Protein AF-B7ST53-F1 (afdb_monomer_lite)

pLDDT: mean 79.36, std 12.0, range [44.94, 97.0]

Structure (mmCIF, N/CA/C/O backbone):
data_AF-B7ST53-F1
#
_entry.id   AF-B7ST53-F1
#
loop_
_atom_site.group_PDB
_atom_site.id
_atom_site.type_symbol
_atom_site.label_atom_id
_atom_site.label_alt_id
_atom_site.label_comp_id
_atom_site.label_asym_id
_atom_site.label_entity_id
_atom_site.label_seq_id
_atom_site.pdbx_PDB_ins_code
_atom_site.Cartn_x
_atom_site.Cartn_y
_atom_site.Cartn_z
_atom_site.occupancy
_atom_site.B_iso_or_equiv
_atom_site.auth_seq_id
_atom_site.auth_comp_id
_atom_site.auth_asym_id
_atom_site.auth_atom_id
_atom_site.pdbx_PDB_model_num
ATOM 1 N N . SER A 1 1 ? -15.925 -4.216 34.852 1.00 53.12 1 SER A N 1
ATOM 2 C CA . SER A 1 1 ? -16.658 -4.710 33.661 1.00 53.12 1 SER A CA 1
ATOM 3 C C . SER A 1 1 ? -16.416 -6.184 33.333 1.00 53.12 1 SER A C 1
ATOM 5 O O . SER A 1 1 ? -17.310 -6.838 32.809 1.00 53.12 1 SER A O 1
ATOM 7 N N . VAL A 1 2 ? -15.247 -6.761 33.644 1.00 53.53 2 VAL A N 1
ATOM 8 C CA . VAL A 1 2 ? -14.902 -8.159 33.297 1.00 53.53 2 VAL A CA 1
ATOM 9 C C . VAL A 1 2 ? -15.818 -9.203 33.964 1.00 53.53 2 VAL A C 1
ATOM 11 O O . VAL A 1 2 ? -16.124 -10.224 33.355 1.00 53.53 2 VAL A O 1
ATOM 14 N N . LEU A 1 3 ? -16.326 -8.938 35.173 1.00 51.66 3 LEU A N 1
ATOM 15 C CA . LEU A 1 3 ? -17.169 -9.888 35.914 1.00 51.66 3 LEU A CA 1
ATOM 16 C C . LEU A 1 3 ? -18.646 -9.884 35.479 1.00 51.66 3 LEU A C 1
ATOM 18 O O . LEU A 1 3 ? -19.383 -10.780 35.864 1.00 51.66 3 LEU A O 1
ATOM 22 N N . VAL A 1 4 ? -19.081 -8.900 34.683 1.00 62.84 4 VAL A N 1
ATOM 23 C CA . VAL A 1 4 ? -20.413 -8.890 34.045 1.00 62.84 4 VAL A CA 1
ATOM 24 C C . VAL A 1 4 ? -20.338 -9.548 32.670 1.00 62.84 4 VAL A C 1
ATOM 26 O O . VAL A 1 4 ? -21.226 -10.312 32.299 1.00 62.84 4 VAL A O 1
ATOM 29 N N . LEU A 1 5 ? -19.245 -9.305 31.939 1.00 62.84 5 LEU A N 1
ATOM 30 C CA . LEU A 1 5 ? -19.006 -9.939 30.647 1.00 62.84 5 LEU A CA 1
ATOM 31 C C . LEU A 1 5 ? -18.789 -11.453 30.759 1.00 62.84 5 LEU A C 1
ATOM 33 O O . LEU A 1 5 ? -19.240 -12.163 29.877 1.00 62.84 5 LEU A O 1
ATOM 37 N N . LEU A 1 6 ? -18.166 -11.966 31.825 1.00 71.12 6 LEU A N 1
ATOM 38 C CA . LEU A 1 6 ? -17.900 -13.407 31.977 1.00 71.12 6 LEU A CA 1
ATOM 39 C C . LEU A 1 6 ? -19.170 -14.270 32.140 1.00 71.12 6 LEU A C 1
ATOM 41 O O . LEU A 1 6 ? -19.338 -15.216 31.375 1.00 71.12 6 LEU A O 1
ATOM 45 N N . PRO A 1 7 ? -20.093 -13.972 33.076 1.00 71.56 7 PRO A N 1
ATOM 46 C CA . PRO A 1 7 ? -21.358 -14.696 33.186 1.00 71.56 7 PRO A CA 1
ATOM 47 C C . PRO A 1 7 ? -22.243 -14.502 31.952 1.00 71.56 7 PRO A C 1
ATOM 49 O O . PRO A 1 7 ? -22.903 -15.445 31.525 1.00 71.56 7 PRO A O 1
ATOM 52 N N . LEU A 1 8 ? -22.233 -13.300 31.358 1.00 69.81 8 LEU A N 1
ATOM 53 C CA . LEU A 1 8 ? -22.940 -13.024 30.107 1.00 69.81 8 LEU A CA 1
ATOM 54 C C . LEU A 1 8 ? -22.363 -13.849 28.950 1.00 69.81 8 LEU A C 1
ATOM 56 O O . LEU A 1 8 ? -23.130 -14.386 28.159 1.00 69.81 8 LEU A O 1
ATOM 60 N N . GLU A 1 9 ? -21.044 -14.006 28.870 1.00 80.12 9 GLU A N 1
ATOM 61 C CA . GLU A 1 9 ? -20.373 -14.826 27.862 1.00 80.12 9 GLU A CA 1
ATOM 62 C C . GLU A 1 9 ? -20.684 -16.308 28.044 1.00 80.12 9 GLU A C 1
ATOM 64 O O . GLU A 1 9 ? -21.022 -16.985 27.082 1.00 80.12 9 GLU A O 1
ATOM 69 N N . VAL A 1 10 ? -20.669 -16.809 29.280 1.00 78.69 10 VAL A N 1
ATOM 70 C CA . VAL A 1 10 ? -21.071 -18.193 29.566 1.00 78.69 10 VAL A CA 1
ATOM 71 C C . VAL A 1 10 ? -22.546 -18.427 29.215 1.00 78.69 10 VAL A C 1
ATOM 73 O O . VAL A 1 10 ? -22.896 -19.497 28.723 1.00 78.69 10 VAL A O 1
ATOM 76 N N . ALA A 1 11 ? -23.413 -17.432 29.427 1.00 77.62 11 ALA A N 1
ATOM 77 C CA . ALA A 1 11 ? -24.837 -17.536 29.115 1.00 77.62 11 ALA A CA 1
ATOM 78 C C . ALA A 1 11 ? -25.167 -17.356 27.619 1.00 77.62 11 ALA A C 1
ATOM 80 O O . ALA A 1 11 ? -26.146 -17.930 27.146 1.00 77.62 11 ALA A O 1
ATOM 81 N N . THR A 1 12 ? -24.402 -16.547 26.875 1.00 80.75 12 THR A N 1
ATOM 82 C CA . THR A 1 12 ? -24.777 -16.101 25.515 1.00 80.75 12 THR A CA 1
ATOM 83 C C . THR A 1 12 ? -23.736 -16.389 24.428 1.00 80.75 12 THR A C 1
ATOM 85 O O . THR A 1 12 ? -24.096 -16.453 23.251 1.00 80.75 12 THR A O 1
ATOM 88 N N . GLY A 1 13 ? -22.467 -16.587 24.792 1.00 81.50 13 GLY A N 1
ATOM 89 C CA . GLY A 1 13 ? -21.343 -16.782 23.869 1.00 81.50 13 GLY A CA 1
ATOM 90 C C . GLY A 1 13 ? -21.133 -15.614 22.903 1.00 81.50 13 GLY A C 1
ATOM 91 O O . GLY A 1 13 ? -20.726 -15.826 21.760 1.00 81.50 13 GLY A O 1
ATOM 92 N N . VAL A 1 14 ? -21.530 -14.400 23.293 1.00 83.44 14 VAL A N 1
ATOM 93 C CA . VAL A 1 14 ? -21.600 -13.242 22.395 1.00 83.44 14 VAL A CA 1
ATOM 94 C C . VAL A 1 14 ? -20.214 -12.770 21.970 1.00 83.44 14 VAL A C 1
ATOM 96 O O . VAL A 1 14 ? -20.033 -12.524 20.781 1.00 83.44 14 VAL A O 1
ATOM 99 N N . LEU A 1 15 ? -19.229 -12.679 22.872 1.00 81.19 15 LEU A N 1
ATOM 100 C CA . LEU A 1 15 ? -17.851 -12.368 22.485 1.00 81.19 15 LEU A CA 1
ATOM 101 C C . LEU A 1 15 ? -17.298 -13.444 21.567 1.00 81.19 15 LEU A C 1
ATOM 103 O O . LEU A 1 15 ? -16.750 -13.087 20.536 1.00 81.19 15 LEU A O 1
ATOM 107 N N . TYR A 1 16 ? -17.477 -14.727 21.884 1.00 84.19 16 TYR A N 1
ATOM 108 C CA . TYR A 1 16 ? -16.985 -15.807 21.036 1.00 84.19 16 TYR A CA 1
ATOM 109 C C . TYR A 1 16 ? -17.563 -15.714 19.624 1.00 84.19 16 TYR A C 1
ATOM 111 O O . TYR A 1 16 ? -16.809 -15.714 18.656 1.00 84.19 16 TYR A O 1
ATOM 119 N N . LYS A 1 17 ? -18.884 -15.543 19.486 1.00 87.12 17 LYS A N 1
ATOM 120 C CA . LYS A 1 17 ? -19.529 -15.392 18.174 1.00 87.12 17 LYS A CA 1
ATOM 121 C C . LYS A 1 17 ? -19.093 -14.126 17.447 1.00 87.12 17 LYS A C 1
ATOM 123 O O . LYS A 1 17 ? -18.864 -14.180 16.247 1.00 87.12 17 LYS A O 1
ATOM 128 N N . LEU A 1 18 ? -18.970 -12.999 18.146 1.00 85.31 18 LEU A N 1
ATOM 129 C CA . LEU A 1 18 ? -18.502 -11.752 17.541 1.00 85.31 18 LEU A CA 1
ATOM 130 C C . LEU A 1 18 ? -17.051 -11.870 17.077 1.00 85.31 18 LEU A C 1
ATOM 132 O O . LEU A 1 18 ? -16.742 -11.476 15.960 1.00 85.31 18 LEU A O 1
ATOM 136 N N . THR A 1 19 ? -16.169 -12.445 17.892 1.00 85.50 19 THR A N 1
ATOM 137 C CA . THR A 1 19 ? -14.772 -12.684 17.524 1.00 85.50 19 THR A CA 1
ATOM 138 C C . THR A 1 19 ? -14.673 -13.645 16.343 1.00 85.50 19 THR A C 1
ATOM 140 O O . THR A 1 19 ? -13.903 -13.382 15.427 1.00 85.50 19 THR A O 1
ATOM 143 N N . LEU A 1 20 ? -15.482 -14.706 16.314 1.00 83.44 20 LEU A N 1
ATOM 144 C CA . LEU A 1 20 ? -15.500 -15.675 15.219 1.00 83.44 20 LEU A CA 1
ATOM 145 C C . LEU A 1 20 ? -16.004 -15.033 13.916 1.00 83.44 20 LEU A C 1
ATOM 147 O O . LEU A 1 20 ? -15.349 -15.168 12.890 1.00 83.44 20 LEU A O 1
ATOM 151 N N . LEU A 1 21 ? -17.068 -14.224 13.976 1.00 85.75 21 LEU A N 1
ATOM 152 C CA . LEU A 1 21 ? -17.550 -13.437 12.833 1.00 85.75 21 LEU A CA 1
ATOM 153 C C . LEU A 1 21 ? -16.511 -12.424 12.337 1.00 85.75 21 LEU A C 1
ATOM 155 O O . LEU A 1 21 ? -16.378 -12.229 11.132 1.00 85.75 21 LEU A O 1
ATOM 159 N N . ILE A 1 22 ? -15.767 -11.780 13.242 1.00 83.88 22 ILE A N 1
ATOM 160 C CA . ILE A 1 22 ? -14.668 -10.881 12.868 1.00 83.88 22 ILE A CA 1
ATOM 161 C C . ILE A 1 22 ? -13.582 -11.682 12.138 1.00 83.88 22 ILE A C 1
ATOM 163 O O . ILE A 1 22 ? -13.190 -11.295 11.040 1.00 83.88 22 ILE A O 1
ATOM 167 N N . ILE A 1 23 ? -13.146 -12.816 12.692 1.00 81.50 23 ILE A N 1
ATOM 168 C CA . ILE A 1 23 ? -12.109 -13.670 12.092 1.00 81.50 23 ILE A CA 1
ATOM 169 C C . ILE A 1 23 ? -12.522 -14.168 10.702 1.00 81.50 23 ILE A C 1
ATOM 171 O O . ILE A 1 23 ? -11.742 -14.050 9.758 1.00 81.50 23 ILE A O 1
ATOM 175 N N . GLU A 1 24 ? -13.758 -14.648 10.561 1.00 81.19 24 GLU A N 1
ATOM 176 C CA . GLU A 1 24 ? -14.313 -15.094 9.280 1.00 81.19 24 GLU A CA 1
ATOM 177 C C . GLU A 1 24 ? -14.443 -13.940 8.278 1.00 81.19 24 GLU A C 1
ATOM 179 O O . GLU A 1 24 ? -14.132 -14.110 7.102 1.00 81.19 24 GLU A O 1
ATOM 184 N N . SER A 1 25 ? -14.844 -12.744 8.725 1.00 80.50 25 SER A N 1
ATOM 185 C CA . SER A 1 25 ? -15.000 -11.582 7.837 1.00 80.50 25 SER A CA 1
ATOM 186 C C . SER A 1 25 ? -13.679 -11.063 7.268 1.00 80.50 25 SER A C 1
ATOM 188 O O . SER A 1 25 ? -13.653 -10.565 6.143 1.00 80.50 25 SER A O 1
ATOM 190 N N . PHE A 1 26 ? -12.587 -11.190 8.026 1.00 75.25 26 PHE A N 1
ATOM 191 C CA . PHE A 1 26 ? -11.254 -10.773 7.597 1.00 75.25 26 PHE A CA 1
ATOM 192 C C . PHE A 1 26 ? -10.435 -11.924 6.990 1.00 75.25 26 PHE A C 1
ATOM 194 O O . PHE A 1 26 ? -9.308 -11.686 6.576 1.00 75.25 26 PHE A O 1
ATOM 201 N N . ASN A 1 27 ? -10.992 -13.141 6.890 1.00 72.19 27 ASN A N 1
ATOM 202 C CA . ASN A 1 27 ? -10.328 -14.337 6.353 1.00 72.19 27 ASN A CA 1
ATOM 203 C C . ASN A 1 27 ? -8.914 -14.546 6.930 1.00 72.19 27 ASN A C 1
ATOM 205 O O . ASN A 1 27 ? -7.941 -14.738 6.201 1.00 72.19 27 ASN A O 1
ATOM 209 N N . ILE A 1 28 ? -8.796 -14.423 8.254 1.00 71.00 28 ILE A N 1
ATOM 210 C CA . ILE A 1 28 ? -7.517 -14.520 8.960 1.00 71.00 28 ILE A CA 1
ATOM 211 C C . ILE A 1 28 ? -7.114 -15.994 9.020 1.00 71.00 28 ILE A C 1
ATOM 213 O O . ILE A 1 28 ? -7.657 -16.770 9.808 1.00 71.00 28 ILE A O 1
ATOM 217 N N . GLU A 1 29 ? -6.161 -16.381 8.178 1.00 69.38 29 GLU A N 1
ATOM 218 C CA . GLU A 1 29 ? -5.574 -17.717 8.201 1.00 69.38 29 GLU A CA 1
ATOM 219 C C . GLU A 1 29 ? -4.597 -17.851 9.379 1.00 69.38 29 GLU A C 1
ATOM 221 O O . GLU A 1 29 ? -3.963 -16.890 9.809 1.00 69.38 29 GLU A O 1
ATOM 226 N N . SER A 1 30 ? -4.495 -19.050 9.952 1.00 63.25 30 SER A N 1
ATOM 227 C CA . SER A 1 30 ? -3.525 -19.372 11.005 1.00 63.25 30 SER A CA 1
ATOM 228 C C . SER A 1 30 ? -2.629 -20.505 10.511 1.00 63.25 30 SER A C 1
ATOM 230 O O . SER A 1 30 ? -3.112 -21.616 10.302 1.00 63.25 30 SER A O 1
ATOM 232 N N . GLY A 1 31 ? -1.339 -20.229 10.305 1.00 67.19 31 GLY A N 1
ATOM 233 C CA . GLY A 1 31 ? -0.359 -21.189 9.786 1.00 67.19 31 GLY A CA 1
ATOM 234 C C . GLY A 1 31 ? 0.988 -20.539 9.447 1.00 67.19 31 GLY A C 1
ATOM 235 O O . GLY A 1 31 ? 1.108 -19.320 9.505 1.00 67.19 31 GLY A O 1
ATOM 236 N N . GLU A 1 32 ? 1.990 -21.353 9.095 1.00 63.34 32 GLU A N 1
ATOM 237 C CA . GLU A 1 32 ? 3.365 -20.916 8.760 1.00 63.34 32 GLU A CA 1
ATOM 238 C C . GLU A 1 32 ? 3.411 -19.962 7.544 1.00 63.34 32 GLU A C 1
ATOM 240 O O . GLU A 1 32 ? 4.258 -19.077 7.485 1.00 63.34 32 GLU A O 1
ATOM 245 N N . ASP A 1 33 ? 2.462 -20.109 6.610 1.00 62.75 33 ASP A N 1
ATOM 246 C CA . ASP A 1 33 ? 2.328 -19.288 5.395 1.00 62.75 33 ASP A CA 1
ATOM 247 C C . ASP A 1 33 ? 1.260 -18.177 5.517 1.00 62.75 33 ASP A C 1
ATOM 249 O O . ASP A 1 33 ? 0.944 -17.503 4.533 1.00 62.75 33 ASP A O 1
ATOM 253 N N . ALA A 1 34 ? 0.669 -17.983 6.703 1.00 65.44 34 ALA A N 1
ATOM 254 C CA . ALA A 1 34 ? -0.403 -17.010 6.885 1.00 65.44 34 ALA A CA 1
ATOM 255 C C . ALA A 1 34 ? 0.147 -15.571 6.978 1.00 65.44 34 ALA A C 1
ATOM 257 O O . ALA A 1 34 ? 1.096 -15.321 7.727 1.00 65.44 34 ALA A O 1
ATOM 258 N N . PRO A 1 35 ? -0.447 -14.596 6.263 1.00 65.50 35 PRO A N 1
ATOM 259 C CA . PRO A 1 35 ? -0.052 -13.199 6.385 1.00 65.50 35 PRO A CA 1
ATOM 260 C C . PRO A 1 35 ? -0.343 -12.685 7.800 1.00 65.50 35 PRO A C 1
ATOM 262 O O . PRO A 1 35 ? -1.382 -13.009 8.376 1.00 65.50 35 PRO A O 1
ATOM 265 N N . ASP A 1 36 ? 0.552 -11.852 8.348 1.00 73.25 36 ASP A N 1
ATOM 266 C CA . ASP A 1 36 ? 0.346 -11.252 9.670 1.00 73.25 36 ASP A CA 1
ATOM 267 C C . ASP A 1 36 ? -1.054 -10.631 9.765 1.00 73.25 36 ASP A C 1
ATOM 269 O O . ASP A 1 36 ? -1.480 -9.889 8.876 1.00 73.25 36 ASP A O 1
ATOM 273 N N . LEU A 1 37 ? -1.749 -10.875 10.880 1.00 77.62 37 LEU A N 1
ATOM 274 C CA . LEU A 1 37 ? -3.091 -10.344 11.158 1.00 77.62 37 LEU A CA 1
ATOM 275 C C . LEU A 1 37 ? -3.207 -8.836 10.872 1.00 77.62 37 LEU A C 1
ATOM 277 O O . LEU A 1 37 ? -4.233 -8.347 10.401 1.00 77.62 37 LEU A O 1
ATOM 281 N N . LEU A 1 38 ? -2.138 -8.096 11.163 1.00 79.31 38 LEU A N 1
ATOM 282 C CA . LEU A 1 38 ? -2.067 -6.661 10.921 1.00 79.31 38 LEU A CA 1
ATOM 283 C C . LEU A 1 38 ? -2.093 -6.348 9.423 1.00 79.31 38 LEU A C 1
ATOM 285 O O . LEU A 1 38 ? -2.859 -5.477 9.028 1.00 79.31 38 LEU A O 1
ATOM 289 N N . ASN A 1 39 ? -1.345 -7.088 8.600 1.00 80.88 39 ASN A N 1
ATOM 290 C CA . ASN A 1 39 ? -1.253 -6.866 7.155 1.00 80.88 39 ASN A CA 1
ATOM 291 C C . ASN A 1 39 ? -2.606 -7.055 6.467 1.00 80.88 39 ASN A C 1
ATOM 293 O O . ASN A 1 39 ? -2.993 -6.230 5.649 1.00 80.88 39 ASN A O 1
ATOM 297 N N . VAL A 1 40 ? -3.395 -8.047 6.882 1.00 85.38 40 VAL A N 1
ATOM 298 C CA . VAL A 1 40 ? -4.759 -8.259 6.362 1.00 85.38 40 VAL A CA 1
ATOM 299 C C . VAL A 1 40 ? -5.641 -7.011 6.525 1.00 85.38 40 VAL A C 1
ATOM 301 O O . VAL A 1 40 ? -6.459 -6.697 5.659 1.00 85.38 40 VAL A O 1
ATOM 304 N N . ILE A 1 41 ? -5.453 -6.261 7.613 1.00 83.56 41 ILE A N 1
ATOM 305 C CA . ILE A 1 41 ? -6.212 -5.039 7.903 1.00 83.56 41 ILE A CA 1
ATOM 306 C C . ILE A 1 41 ? -5.535 -3.804 7.285 1.00 83.56 41 ILE A C 1
ATOM 308 O O . ILE A 1 41 ? -6.212 -2.914 6.763 1.00 83.56 41 ILE A O 1
ATOM 312 N N . THR A 1 42 ? -4.205 -3.721 7.330 1.00 88.31 42 THR A N 1
ATOM 313 C CA . THR A 1 42 ? -3.454 -2.535 6.898 1.00 88.31 42 THR A CA 1
ATOM 314 C C . THR A 1 42 ? -3.228 -2.480 5.398 1.00 88.31 42 THR A C 1
ATOM 316 O O . THR A 1 42 ? -3.167 -1.383 4.851 1.00 88.31 42 THR A O 1
ATOM 319 N N . ASP A 1 43 ? -3.129 -3.610 4.707 1.00 87.56 43 ASP A N 1
ATOM 320 C CA . ASP A 1 43 ? -2.889 -3.672 3.265 1.00 87.56 43 ASP A CA 1
ATOM 321 C C . ASP A 1 43 ? -4.00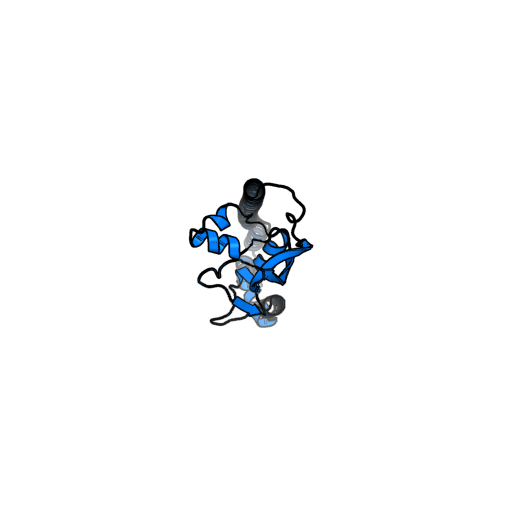1 -3.023 2.436 1.00 87.56 43 ASP A C 1
ATOM 323 O O . ASP A 1 43 ? -3.676 -2.181 1.593 1.00 87.56 43 ASP A O 1
ATOM 327 N N . PRO A 1 44 ? -5.305 -3.309 2.637 1.00 87.94 44 PRO A N 1
ATOM 328 C CA . PRO A 1 44 ? -6.353 -2.632 1.874 1.00 87.94 44 PRO A CA 1
ATOM 329 C C . PRO A 1 44 ? -6.371 -1.120 2.134 1.00 87.94 44 PRO A C 1
ATOM 331 O O . PRO A 1 44 ? -6.609 -0.338 1.211 1.00 87.94 44 PRO A O 1
ATOM 334 N N . LEU A 1 45 ? -6.062 -0.690 3.363 1.00 88.56 45 LEU A N 1
ATOM 335 C CA . LEU A 1 45 ? -5.947 0.727 3.702 1.00 88.56 45 LEU A CA 1
ATOM 336 C C . LEU A 1 45 ? -4.738 1.368 3.005 1.00 88.56 45 LEU A C 1
ATOM 338 O O . LEU A 1 45 ? -4.863 2.422 2.381 1.00 88.56 45 LEU A O 1
ATOM 342 N N . THR A 1 46 ? -3.582 0.707 3.064 1.00 89.81 46 THR A N 1
ATOM 343 C CA . THR A 1 46 ? -2.331 1.180 2.464 1.00 89.81 46 THR A CA 1
ATOM 344 C C . THR A 1 46 ? -2.478 1.278 0.953 1.00 89.81 46 THR A C 1
ATOM 346 O O . THR A 1 46 ? -2.233 2.343 0.399 1.00 89.81 46 THR A O 1
ATOM 349 N N . ASN A 1 47 ? -3.006 0.239 0.299 1.00 89.19 47 ASN A N 1
ATOM 350 C CA . ASN A 1 47 ? -3.220 0.191 -1.149 1.00 89.19 47 ASN A CA 1
ATOM 351 C C . ASN A 1 47 ? -4.192 1.260 -1.670 1.00 89.19 47 ASN A C 1
ATOM 353 O O . ASN A 1 47 ? -4.095 1.647 -2.837 1.00 89.19 47 ASN A O 1
ATOM 357 N N . SER A 1 48 ? -5.117 1.727 -0.825 1.00 88.06 48 SER A N 1
ATOM 358 C CA . SER A 1 48 ? -6.036 2.830 -1.134 1.00 88.06 48 SER A CA 1
ATOM 359 C C . SER A 1 48 ? -5.340 4.199 -1.064 1.00 88.06 48 SER A 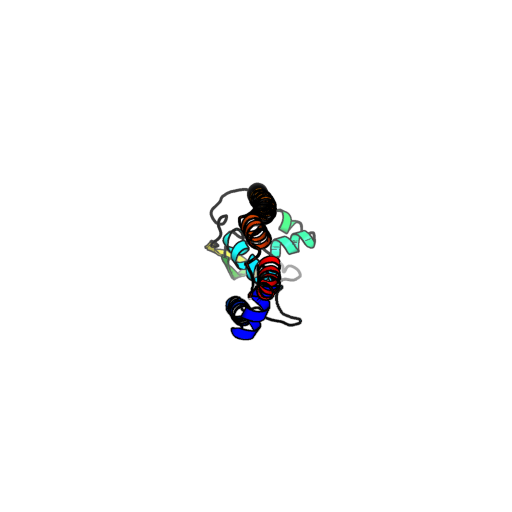C 1
ATOM 361 O O . SER A 1 48 ? -5.634 5.114 -1.839 1.00 88.06 48 SER A O 1
ATOM 363 N N . ILE A 1 49 ? -4.360 4.344 -0.170 1.00 90.25 49 ILE A N 1
ATOM 364 C CA . ILE A 1 49 ? -3.605 5.586 0.011 1.00 90.25 49 ILE A CA 1
ATOM 365 C C . ILE A 1 49 ? -2.459 5.677 -1.005 1.00 90.25 49 ILE A C 1
ATOM 367 O O . ILE A 1 49 ? -2.388 6.627 -1.791 1.00 90.25 49 ILE A O 1
ATOM 371 N N . VAL A 1 50 ? -1.567 4.687 -1.016 1.00 90.75 50 VAL A N 1
ATOM 372 C CA . VAL A 1 50 ? -0.351 4.670 -1.831 1.00 90.75 50 VAL A CA 1
ATOM 373 C C . VAL A 1 50 ? 0.014 3.248 -2.247 1.00 90.75 50 VAL A C 1
ATOM 375 O O . VAL A 1 50 ? -0.083 2.307 -1.468 1.00 90.75 50 VAL A O 1
ATOM 378 N N . GLN A 1 51 ? 0.484 3.093 -3.482 1.00 89.88 51 GLN A N 1
ATOM 379 C CA . GLN A 1 51 ? 1.082 1.847 -3.949 1.00 89.88 51 GLN A CA 1
ATOM 380 C C . GLN A 1 51 ? 2.552 2.088 -4.264 1.00 89.88 51 GLN A C 1
ATOM 382 O O . GLN A 1 51 ? 2.898 3.082 -4.902 1.00 89.88 51 GLN A O 1
ATOM 387 N N . LEU A 1 52 ? 3.414 1.181 -3.809 1.00 89.31 52 LEU A N 1
ATOM 388 C CA . LEU A 1 52 ? 4.857 1.257 -4.020 1.00 89.31 52 LEU A CA 1
ATOM 389 C C . LEU A 1 52 ? 5.305 0.199 -5.031 1.00 89.31 52 LEU A C 1
ATOM 391 O O . LEU A 1 52 ? 4.775 -0.916 -5.055 1.00 89.31 52 LEU A O 1
ATOM 395 N N . ASP A 1 53 ? 6.291 0.530 -5.862 1.00 88.94 53 ASP A N 1
ATOM 396 C CA . ASP A 1 53 ? 6.878 -0.437 -6.787 1.00 88.94 53 ASP A CA 1
ATOM 397 C C . ASP A 1 53 ? 7.918 -1.305 -6.060 1.00 88.94 53 ASP A C 1
ATOM 399 O O . ASP A 1 53 ? 9.035 -0.872 -5.762 1.00 88.94 53 ASP A O 1
ATOM 403 N N . LYS A 1 54 ? 7.544 -2.562 -5.782 1.00 89.50 54 LYS A N 1
ATOM 404 C CA . LYS A 1 54 ? 8.413 -3.536 -5.104 1.00 89.50 54 LYS A CA 1
ATOM 405 C C . LYS A 1 54 ? 9.749 -3.727 -5.831 1.00 89.50 54 LYS A C 1
ATOM 407 O O . LYS A 1 54 ? 10.758 -3.892 -5.159 1.00 89.50 54 LYS A O 1
ATOM 412 N N . SER A 1 55 ? 9.768 -3.654 -7.167 1.00 88.25 55 SER A N 1
ATOM 413 C CA . SER A 1 55 ? 10.988 -3.861 -7.963 1.00 88.25 55 SER A CA 1
ATOM 414 C C . SER A 1 55 ? 12.009 -2.737 -7.771 1.00 88.25 55 SER A C 1
ATOM 416 O O . SER A 1 55 ? 13.212 -2.992 -7.702 1.00 88.25 55 SER A O 1
ATOM 418 N N . VAL A 1 56 ? 11.531 -1.500 -7.609 1.00 89.94 56 VAL A N 1
ATOM 419 C CA . VAL A 1 56 ? 12.377 -0.331 -7.343 1.00 89.94 56 VAL A CA 1
ATOM 420 C C . VAL A 1 56 ? 12.939 -0.397 -5.923 1.00 89.94 56 VAL A C 1
ATOM 422 O O . VAL A 1 56 ? 14.133 -0.176 -5.732 1.00 89.94 56 VAL A O 1
ATOM 425 N N . ILE A 1 57 ? 12.121 -0.783 -4.937 1.00 90.75 57 ILE A N 1
ATOM 426 C CA . ILE A 1 57 ? 12.574 -0.970 -3.547 1.00 90.75 57 ILE A CA 1
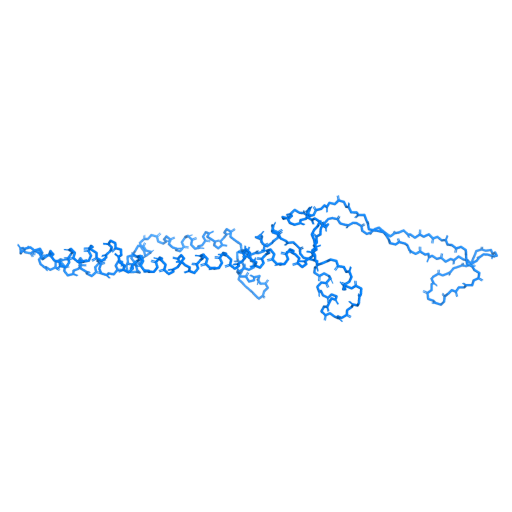ATOM 427 C C . ILE A 1 57 ? 13.668 -2.038 -3.475 1.00 90.75 57 ILE A C 1
ATOM 429 O O . ILE A 1 57 ? 14.715 -1.802 -2.871 1.00 90.75 57 ILE A O 1
ATOM 433 N N . THR A 1 58 ? 13.458 -3.191 -4.118 1.00 91.44 58 THR A N 1
ATOM 434 C CA . THR A 1 58 ? 14.471 -4.252 -4.154 1.00 91.44 58 THR A CA 1
ATOM 435 C C . THR A 1 58 ? 15.731 -3.801 -4.880 1.00 91.44 58 THR A C 1
ATOM 437 O O . THR A 1 58 ? 16.818 -4.048 -4.373 1.00 91.44 58 THR A O 1
ATOM 440 N N . GLY A 1 59 ? 15.603 -3.076 -6.000 1.00 88.94 59 GLY A N 1
ATOM 441 C CA . GLY A 1 59 ? 16.743 -2.546 -6.753 1.00 88.94 59 GLY A CA 1
ATOM 442 C C . GLY A 1 59 ? 17.596 -1.572 -5.935 1.00 88.94 59 GLY A C 1
ATOM 443 O O . GLY A 1 59 ? 18.824 -1.654 -5.945 1.00 88.94 59 GLY A O 1
ATOM 444 N N . ILE A 1 60 ? 16.957 -0.698 -5.150 1.00 90.06 60 ILE A N 1
ATOM 445 C CA . ILE A 1 60 ? 17.653 0.213 -4.229 1.00 90.06 60 ILE A CA 1
ATOM 446 C C . ILE A 1 60 ? 18.342 -0.571 -3.107 1.00 90.06 60 ILE A C 1
ATOM 448 O O . ILE A 1 60 ? 19.487 -0.265 -2.773 1.00 90.06 60 ILE A O 1
ATOM 452 N N . ALA A 1 61 ? 17.683 -1.592 -2.551 1.00 92.00 61 ALA A N 1
ATOM 453 C CA . ALA A 1 61 ? 18.262 -2.438 -1.509 1.00 92.00 61 ALA A CA 1
ATOM 454 C C . ALA A 1 61 ? 19.484 -3.233 -2.007 1.00 92.00 61 ALA A C 1
ATOM 456 O O . ALA A 1 61 ? 20.435 -3.423 -1.254 1.00 92.00 61 ALA A O 1
ATOM 457 N N . THR A 1 62 ? 19.492 -3.645 -3.279 1.00 91.69 62 THR A N 1
ATOM 458 C CA . THR A 1 62 ? 20.631 -4.321 -3.922 1.00 91.69 62 THR A CA 1
ATOM 459 C C . THR A 1 62 ? 21.707 -3.366 -4.452 1.00 91.69 62 THR A C 1
ATOM 461 O O . THR A 1 62 ? 22.751 -3.828 -4.900 1.00 91.69 62 THR A O 1
ATOM 464 N N . GLY A 1 63 ? 21.491 -2.046 -4.390 1.00 89.00 63 GLY A N 1
ATOM 465 C CA . GLY A 1 63 ? 22.469 -1.034 -4.807 1.00 89.00 63 GLY A CA 1
ATOM 466 C C . GLY A 1 63 ? 22.503 -0.729 -6.310 1.00 89.00 63 GLY A C 1
ATOM 467 O O . GLY A 1 63 ? 23.501 -0.195 -6.791 1.00 89.00 63 GLY A O 1
ATOM 468 N N . ASP A 1 64 ? 21.437 -1.038 -7.049 1.00 90.19 64 ASP A N 1
ATOM 469 C CA . ASP A 1 64 ? 21.338 -0.768 -8.486 1.00 90.19 64 ASP A CA 1
ATOM 470 C C . ASP A 1 64 ? 21.220 0.753 -8.761 1.00 90.19 64 ASP A C 1
ATOM 472 O O . ASP A 1 64 ? 20.286 1.403 -8.265 1.00 90.19 64 ASP A O 1
ATOM 476 N N . PRO A 1 65 ? 22.141 1.362 -9.538 1.00 86.62 65 PRO A N 1
ATOM 477 C CA . PRO A 1 65 ? 22.077 2.781 -9.881 1.00 86.62 65 PRO A CA 1
ATOM 478 C C . PRO A 1 65 ? 20.851 3.149 -10.728 1.00 86.62 65 PRO A C 1
ATOM 480 O O . PRO A 1 65 ? 20.387 4.288 -10.642 1.00 86.62 65 PRO A O 1
ATOM 483 N N . GLU A 1 66 ? 20.286 2.222 -11.507 1.00 83.25 66 GLU A N 1
ATOM 484 C CA . GLU A 1 66 ? 19.107 2.505 -12.334 1.00 83.25 66 GLU A CA 1
ATOM 485 C C . GLU A 1 66 ? 17.829 2.651 -11.505 1.00 83.25 66 GLU A C 1
ATOM 487 O O . GLU A 1 66 ? 16.929 3.416 -11.863 1.00 83.25 66 GLU A O 1
ATOM 492 N N . ALA A 1 67 ? 17.749 1.958 -10.367 1.00 83.69 67 ALA A N 1
ATOM 493 C CA . ALA A 1 67 ? 16.606 2.029 -9.464 1.00 83.69 67 ALA A CA 1
ATOM 494 C C . ALA A 1 67 ? 16.500 3.391 -8.753 1.00 83.69 67 ALA A C 1
ATOM 496 O O . ALA A 1 67 ? 15.400 3.826 -8.425 1.00 83.69 67 ALA A O 1
ATOM 497 N N . ARG A 1 68 ? 17.618 4.110 -8.572 1.00 80.44 68 ARG A N 1
ATOM 498 C CA . ARG A 1 68 ? 17.651 5.429 -7.906 1.00 80.44 68 ARG A CA 1
ATOM 499 C C . ARG A 1 68 ? 17.009 6.559 -8.708 1.00 80.44 68 ARG A C 1
ATOM 501 O O . ARG A 1 68 ? 16.600 7.554 -8.120 1.00 80.44 68 ARG A O 1
ATOM 508 N N . ASN A 1 69 ? 16.935 6.410 -10.028 1.00 87.19 69 ASN A N 1
ATOM 509 C CA . ASN A 1 69 ? 16.352 7.414 -10.921 1.00 87.19 69 ASN A CA 1
ATOM 510 C C . ASN A 1 69 ? 14.861 7.159 -11.208 1.00 87.19 69 ASN A C 1
ATOM 512 O O . ASN A 1 69 ? 14.234 7.939 -11.922 1.00 87.19 69 ASN A O 1
ATOM 516 N N . LYS A 1 70 ? 14.293 6.066 -10.681 1.00 86.25 70 LYS A N 1
ATOM 517 C CA . LYS A 1 70 ? 12.882 5.694 -10.850 1.00 86.25 70 LYS A CA 1
ATOM 518 C C . LYS A 1 70 ? 12.065 6.173 -9.647 1.00 86.25 70 LYS A C 1
ATOM 520 O O . LYS A 1 70 ? 12.571 6.219 -8.530 1.00 86.25 70 LYS A O 1
ATOM 525 N N . SER A 1 71 ? 10.796 6.513 -9.877 1.00 86.38 71 SER A N 1
ATOM 526 C CA . SER A 1 71 ? 9.868 6.844 -8.787 1.00 86.38 71 SER A CA 1
ATOM 527 C C . SER A 1 71 ? 9.514 5.589 -7.985 1.00 86.38 71 SER A C 1
ATOM 529 O O . SER A 1 71 ? 9.330 4.507 -8.548 1.00 86.38 71 SER A O 1
ATOM 531 N N . LEU A 1 72 ? 9.411 5.746 -6.665 1.00 89.06 72 LEU A N 1
ATOM 532 C CA . LEU A 1 72 ? 8.983 4.697 -5.735 1.00 89.06 72 LEU A CA 1
ATOM 533 C C . LEU A 1 72 ? 7.473 4.444 -5.802 1.00 89.06 72 LEU A C 1
ATOM 535 O O . LEU A 1 72 ? 7.011 3.352 -5.462 1.00 89.06 72 LEU A O 1
ATOM 539 N N . ILE A 1 73 ? 6.702 5.455 -6.208 1.00 89.12 73 ILE A N 1
ATOM 540 C CA . ILE A 1 73 ? 5.244 5.413 -6.229 1.00 89.12 73 ILE A CA 1
ATOM 541 C C . ILE A 1 73 ? 4.779 4.796 -7.546 1.00 89.12 73 ILE A C 1
ATOM 543 O O . ILE A 1 73 ? 5.090 5.261 -8.644 1.00 89.12 73 ILE A O 1
ATOM 547 N N . LYS A 1 74 ? 3.970 3.744 -7.443 1.00 88.50 74 LYS A N 1
ATOM 548 C CA . LYS A 1 74 ? 3.435 3.027 -8.594 1.00 88.50 74 LYS A CA 1
ATOM 549 C C . LYS A 1 74 ? 2.228 3.764 -9.177 1.00 88.50 74 LYS A C 1
ATOM 551 O O . LYS A 1 74 ? 1.092 3.510 -8.802 1.00 88.50 74 LYS A O 1
ATOM 556 N N . VAL A 1 75 ? 2.474 4.643 -10.147 1.00 86.44 75 VAL A N 1
ATOM 557 C CA . VAL A 1 75 ? 1.415 5.394 -10.853 1.00 86.44 75 VAL A CA 1
ATOM 558 C C . VAL A 1 75 ? 0.599 4.505 -11.803 1.00 86.44 75 VAL A C 1
ATOM 560 O O . VAL A 1 75 ? -0.604 4.711 -11.973 1.00 86.44 75 VAL A O 1
ATOM 563 N N . TRP A 1 76 ? 1.232 3.501 -12.416 1.00 84.81 76 TRP A N 1
ATOM 564 C CA . TRP A 1 76 ? 0.634 2.649 -13.449 1.00 84.81 76 TRP A CA 1
ATOM 565 C C . TRP A 1 76 ? 0.439 1.217 -12.954 1.00 84.81 76 TRP A C 1
ATOM 567 O O . TRP A 1 76 ? 1.386 0.568 -12.505 1.00 84.81 76 TRP A O 1
ATOM 577 N N . CYS A 1 77 ? -0.790 0.709 -13.056 1.00 85.12 77 CYS A N 1
ATOM 578 C CA . CYS A 1 77 ? -1.165 -0.613 -12.550 1.00 85.12 77 CYS A CA 1
ATOM 579 C C . CYS A 1 77 ? -1.197 -1.674 -13.644 1.00 85.12 77 CYS A C 1
ATOM 581 O O . CYS A 1 77 ? -0.795 -2.809 -13.389 1.00 85.12 77 CYS A O 1
ATOM 583 N N . LYS A 1 78 ? -1.610 -1.293 -14.857 1.00 81.19 78 LYS A N 1
ATOM 584 C CA . LYS A 1 78 ? -1.515 -2.136 -16.049 1.00 81.19 78 LYS A CA 1
ATOM 585 C C . LYS A 1 78 ? -0.448 -1.570 -16.972 1.00 81.19 78 LYS A C 1
ATOM 587 O O . LYS A 1 78 ? -0.614 -0.477 -17.513 1.00 81.19 78 LYS A O 1
ATOM 592 N N . LYS A 1 79 ? 0.647 -2.318 -17.089 1.00 83.00 79 LYS A N 1
ATOM 593 C CA . LYS A 1 79 ? 1.732 -2.081 -18.038 1.00 83.00 79 LYS A CA 1
ATOM 594 C C . LYS A 1 79 ? 1.898 -3.335 -18.881 1.00 83.00 79 LYS A C 1
ATOM 596 O O . LYS A 1 79 ? 1.980 -4.427 -18.321 1.00 83.00 79 LYS A O 1
ATOM 601 N N . GLU A 1 80 ? 1.931 -3.175 -20.192 1.00 79.69 80 GLU A N 1
ATOM 602 C CA . GLU A 1 80 ? 2.173 -4.273 -21.122 1.00 79.69 80 GLU A CA 1
ATOM 603 C C . GLU A 1 80 ? 3.535 -4.045 -21.772 1.00 79.69 80 GLU A C 1
ATOM 605 O O . GLU A 1 80 ? 3.749 -3.050 -22.467 1.00 79.69 80 GLU A O 1
ATOM 610 N N . THR A 1 81 ? 4.495 -4.919 -21.466 1.00 80.50 81 THR A N 1
ATOM 611 C CA . THR A 1 81 ? 5.829 -4.853 -22.065 1.00 80.50 81 THR A CA 1
ATOM 612 C C . THR A 1 81 ? 5.808 -5.684 -23.333 1.00 80.50 81 THR A C 1
ATOM 614 O O . THR A 1 81 ? 5.918 -6.908 -23.278 1.00 80.50 81 THR A O 1
ATOM 617 N N . ASN A 1 82 ? 5.663 -5.015 -24.469 1.00 81.50 82 ASN A N 1
ATOM 618 C CA . ASN A 1 82 ? 5.718 -5.672 -25.761 1.00 81.50 82 ASN A CA 1
ATOM 619 C C . ASN A 1 82 ? 7.165 -5.708 -26.252 1.00 81.50 82 ASN A C 1
ATOM 621 O O . ASN A 1 82 ? 7.910 -4.730 -26.156 1.00 81.50 82 ASN A O 1
ATOM 625 N N . THR A 1 83 ? 7.563 -6.877 -26.745 1.00 82.44 83 THR A N 1
ATOM 626 C CA . THR A 1 83 ? 8.855 -7.101 -27.391 1.00 82.44 83 THR A CA 1
ATOM 627 C C . THR A 1 83 ? 8.599 -7.434 -28.842 1.00 82.44 83 THR A C 1
ATOM 629 O O . THR A 1 83 ? 7.917 -8.413 -29.135 1.00 82.44 83 THR A O 1
ATOM 632 N N . THR A 1 84 ? 9.141 -6.636 -29.756 1.00 83.06 84 THR A N 1
ATOM 633 C CA . THR A 1 84 ? 9.183 -7.039 -31.163 1.00 83.06 84 THR A CA 1
ATOM 634 C C . THR A 1 84 ? 10.599 -7.299 -31.601 1.00 83.06 84 THR A C 1
ATOM 636 O O . THR A 1 84 ? 11.526 -6.558 -31.261 1.00 83.06 84 THR A O 1
ATOM 639 N N . PHE A 1 85 ? 10.713 -8.341 -32.406 1.00 81.94 85 PHE A N 1
ATOM 640 C CA . PHE A 1 85 ? 11.934 -8.755 -33.057 1.00 81.94 85 PHE A CA 1
ATOM 641 C C . PHE A 1 85 ? 11.919 -8.230 -34.484 1.00 81.94 85 PHE A C 1
ATOM 643 O O . PHE A 1 85 ? 10.896 -8.283 -35.171 1.00 81.94 85 PHE A O 1
ATOM 650 N N . TRP A 1 86 ? 13.045 -7.678 -34.910 1.00 81.31 86 TRP A N 1
ATOM 651 C CA . TRP A 1 86 ? 13.235 -7.223 -36.275 1.00 81.31 86 TRP A CA 1
ATOM 652 C C . TRP A 1 86 ? 14.650 -7.563 -36.718 1.00 81.31 86 TRP A C 1
ATOM 654 O O . TRP A 1 86 ? 15.601 -7.548 -35.932 1.00 81.31 86 TRP A O 1
ATOM 664 N N . ASN A 1 87 ? 14.766 -7.895 -37.997 1.00 87.12 87 ASN A N 1
ATOM 665 C CA . ASN A 1 87 ? 16.015 -8.355 -38.576 1.00 87.12 87 ASN A CA 1
ATOM 666 C C . ASN A 1 87 ? 16.715 -7.182 -39.252 1.00 87.12 87 ASN A C 1
ATOM 668 O O . ASN A 1 87 ? 16.103 -6.467 -40.051 1.00 87.12 87 ASN A O 1
ATOM 672 N N . VAL A 1 88 ? 18.005 -7.016 -38.968 1.00 84.12 88 VAL A N 1
ATOM 673 C CA . VAL A 1 88 ? 18.856 -6.013 -39.615 1.00 84.12 88 VAL A CA 1
ATOM 674 C C . VAL A 1 88 ? 20.057 -6.616 -40.290 1.00 84.12 88 VAL A C 1
ATOM 676 O O . VAL A 1 88 ? 20.675 -7.543 -39.778 1.00 84.12 88 VAL A O 1
ATOM 679 N N . THR A 1 89 ? 20.429 -6.012 -41.413 1.00 84.75 89 THR A N 1
ATOM 680 C CA . THR A 1 89 ? 21.686 -6.296 -42.094 1.00 84.75 89 THR A CA 1
ATOM 681 C C . THR A 1 89 ? 22.834 -5.591 -41.384 1.00 84.75 89 THR A C 1
ATOM 683 O O . THR A 1 89 ? 22.836 -4.362 -41.270 1.00 84.75 89 THR A O 1
ATOM 686 N N . VAL A 1 90 ? 23.827 -6.356 -40.950 1.00 81.75 90 VAL A N 1
ATOM 687 C CA . VAL A 1 90 ? 25.074 -5.851 -40.366 1.00 81.75 90 VAL A CA 1
ATOM 688 C C . VAL A 1 90 ? 26.263 -6.244 -41.243 1.00 81.75 90 VAL A C 1
ATOM 690 O O . VAL A 1 90 ? 26.140 -7.083 -42.131 1.00 81.75 90 VAL A O 1
ATOM 693 N N . GLY A 1 91 ? 27.405 -5.575 -41.057 1.00 79.81 91 GLY A N 1
ATOM 694 C CA . GLY A 1 91 ? 28.636 -5.861 -41.809 1.00 79.81 91 GLY A CA 1
ATOM 695 C C . GLY A 1 91 ? 29.542 -6.907 -41.153 1.00 79.81 91 GLY A C 1
ATOM 696 O O . GLY A 1 91 ? 30.392 -7.485 -41.820 1.00 79.81 91 GLY A O 1
ATOM 697 N N . ASN A 1 92 ? 29.395 -7.123 -39.844 1.00 79.81 92 ASN A N 1
ATOM 698 C CA . ASN A 1 92 ? 30.128 -8.126 -39.080 1.00 79.81 92 ASN A CA 1
ATOM 699 C C . ASN A 1 92 ? 29.297 -8.521 -37.852 1.00 79.81 92 ASN A C 1
ATOM 701 O O . ASN A 1 92 ? 28.642 -7.661 -37.257 1.00 79.81 92 ASN A O 1
ATOM 705 N N . CYS A 1 93 ? 29.335 -9.793 -37.464 1.00 77.69 93 CYS A N 1
ATOM 706 C CA . CYS A 1 93 ? 28.558 -10.286 -36.334 1.00 77.69 93 CYS A CA 1
ATOM 707 C C . CYS A 1 93 ? 29.219 -9.967 -34.997 1.00 77.69 93 CYS A C 1
ATOM 709 O O . CYS A 1 93 ? 30.354 -10.354 -34.717 1.00 77.69 93 CYS A O 1
ATOM 711 N N . THR A 1 94 ? 28.478 -9.258 -34.153 1.00 76.94 94 THR A N 1
ATOM 712 C CA . THR A 1 94 ? 28.874 -8.923 -32.788 1.00 76.94 94 THR A CA 1
ATOM 713 C C . THR A 1 94 ? 28.849 -10.179 -31.914 1.00 76.94 94 THR A C 1
ATOM 715 O O . THR A 1 94 ? 27.886 -10.946 -31.941 1.00 76.94 94 THR A O 1
ATOM 718 N N . ALA A 1 95 ? 29.900 -10.398 -31.119 1.00 66.88 95 ALA A N 1
ATOM 719 C CA . ALA A 1 95 ? 30.008 -11.572 -30.255 1.00 66.88 95 ALA A CA 1
ATOM 720 C C . ALA A 1 95 ? 28.852 -11.618 -29.236 1.00 66.88 95 ALA A C 1
ATOM 722 O O . ALA A 1 95 ? 28.740 -10.738 -28.384 1.00 66.88 95 ALA A O 1
ATOM 723 N N . GLY A 1 96 ? 28.004 -12.648 -29.336 1.00 71.25 96 GLY A N 1
ATOM 724 C CA . GLY A 1 96 ? 26.854 -12.875 -28.450 1.00 71.25 96 GLY A CA 1
ATOM 725 C C . GLY A 1 96 ? 25.473 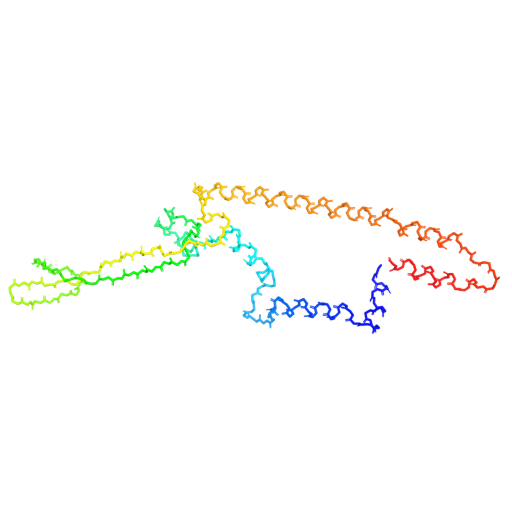-12.656 -29.082 1.00 71.25 96 GLY A C 1
ATOM 726 O O . GLY A 1 96 ? 24.479 -12.973 -28.436 1.00 71.25 96 GLY A O 1
ATOM 727 N N . ALA A 1 97 ? 25.388 -12.161 -30.322 1.00 76.94 97 ALA A N 1
ATOM 728 C CA . ALA A 1 97 ? 24.122 -12.022 -31.048 1.00 76.94 97 ALA A CA 1
ATOM 729 C C . ALA A 1 97 ? 23.826 -13.246 -31.935 1.00 76.94 97 ALA A C 1
ATOM 731 O O . ALA A 1 97 ? 24.744 -13.883 -32.457 1.00 76.94 97 ALA A O 1
ATOM 732 N N . VAL A 1 98 ? 22.540 -13.562 -32.127 1.00 79.19 98 VAL A N 1
ATOM 733 C CA . VAL A 1 98 ? 22.104 -14.581 -33.093 1.00 79.19 98 VAL A CA 1
ATOM 734 C C . VAL A 1 98 ? 22.197 -13.978 -34.494 1.00 79.19 98 VAL A C 1
ATOM 736 O O . VAL A 1 98 ? 21.576 -12.953 -34.788 1.00 79.19 98 VAL A O 1
ATOM 739 N N . CYS A 1 99 ? 23.017 -14.607 -35.333 1.00 84.38 99 CYS A N 1
ATOM 740 C CA . CYS A 1 99 ? 23.298 -14.186 -36.697 1.00 84.38 99 CYS A CA 1
ATOM 741 C C . CYS A 1 99 ? 23.110 -15.335 -37.682 1.00 84.38 99 CYS A C 1
ATOM 743 O O . CYS A 1 99 ? 23.442 -16.479 -37.367 1.00 84.38 99 CYS A O 1
ATOM 745 N N . TRP A 1 100 ? 22.687 -15.015 -38.900 1.00 85.62 100 TRP A N 1
ATOM 746 C CA . TRP A 1 100 ? 22.718 -15.946 -40.026 1.00 85.62 100 TRP A CA 1
ATOM 747 C C . TRP A 1 100 ? 23.083 -15.221 -41.321 1.00 85.62 100 TRP A C 1
ATOM 749 O O . TRP A 1 100 ? 22.886 -14.012 -41.463 1.00 85.62 100 TRP A O 1
ATOM 759 N N . GLU A 1 101 ? 23.640 -15.969 -42.266 1.00 83.19 101 GLU A N 1
ATOM 760 C CA . GLU A 1 101 ? 24.017 -15.464 -43.584 1.00 83.19 101 GLU A CA 1
ATOM 761 C C . GLU A 1 101 ? 22.997 -15.929 -44.620 1.00 83.19 101 GLU A C 1
ATOM 763 O O . GLU A 1 101 ? 22.703 -17.120 -44.721 1.00 83.19 101 GLU A O 1
ATOM 768 N N . GLU A 1 102 ? 22.462 -14.991 -45.401 1.00 81.06 102 GLU A N 1
ATOM 769 C CA . GLU A 1 102 ? 21.575 -15.301 -46.521 1.00 81.06 102 GLU A CA 1
ATOM 770 C C . GLU A 1 102 ? 22.007 -14.485 -47.744 1.00 81.06 102 GLU A C 1
ATOM 772 O O . GLU A 1 102 ? 21.767 -13.280 -47.854 1.00 81.06 102 GLU A O 1
ATOM 777 N N . GLY A 1 103 ? 22.725 -15.142 -48.659 1.00 82.56 103 GLY A N 1
ATOM 778 C CA . GLY A 1 103 ? 23.372 -14.489 -49.798 1.00 82.56 103 GLY A CA 1
ATOM 779 C C . GLY A 1 103 ? 24.656 -13.745 -49.403 1.00 82.56 103 GLY A C 1
ATOM 780 O O . GLY A 1 103 ? 25.498 -14.295 -48.707 1.00 82.56 103 GLY A O 1
ATOM 781 N N . ASN A 1 104 ? 24.822 -12.500 -49.872 1.00 82.44 104 ASN A N 1
ATOM 782 C CA . ASN A 1 104 ? 25.962 -11.618 -49.545 1.00 82.44 104 ASN A CA 1
ATOM 783 C C . ASN A 1 104 ? 25.671 -10.691 -48.340 1.00 82.44 104 ASN A C 1
ATOM 785 O O . ASN A 1 104 ? 26.289 -9.639 -48.189 1.00 82.44 104 ASN A O 1
ATOM 789 N N . LEU A 1 105 ? 24.653 -11.016 -47.538 1.00 84.81 105 LEU A N 1
ATOM 790 C CA . LEU A 1 105 ? 24.192 -10.203 -46.413 1.00 84.81 105 LEU A CA 1
ATOM 791 C C . LEU A 1 105 ? 24.221 -11.039 -45.130 1.00 84.81 105 LEU A C 1
ATOM 793 O O . LEU A 1 105 ? 23.750 -12.179 -45.119 1.00 84.81 105 LEU A O 1
ATOM 797 N N . THR A 1 106 ? 24.741 -10.452 -44.048 1.00 83.31 106 THR A N 1
ATOM 798 C CA . THR A 1 106 ? 24.645 -11.023 -42.695 1.00 83.31 106 THR A CA 1
ATOM 799 C C . THR A 1 106 ? 23.503 -10.351 -41.945 1.00 83.31 106 THR A C 1
ATOM 801 O O . THR A 1 106 ? 23.438 -9.120 -41.883 1.00 83.31 106 THR A O 1
ATOM 804 N N . TRP A 1 107 ? 22.587 -11.151 -41.408 1.00 82.31 107 TRP A N 1
ATOM 805 C CA . TRP A 1 107 ? 21.425 -10.694 -40.656 1.00 82.31 107 TRP A CA 1
ATOM 806 C C . TRP A 1 107 ? 21.650 -10.897 -39.165 1.00 82.31 107 TRP A C 1
ATOM 808 O O . TRP A 1 107 ? 22.262 -11.881 -38.751 1.00 82.31 107 TRP A O 1
ATOM 818 N N . THR A 1 108 ? 21.123 -9.983 -38.359 1.00 83.81 108 THR A N 1
ATOM 819 C CA . THR A 1 108 ? 21.069 -10.124 -36.907 1.00 83.81 108 THR A CA 1
ATOM 820 C C . THR A 1 108 ? 19.676 -9.789 -36.391 1.00 83.81 108 THR A C 1
ATOM 822 O O . THR A 1 108 ? 19.027 -8.859 -36.882 1.00 83.81 108 THR A O 1
ATOM 825 N N . GLU A 1 109 ? 19.211 -10.572 -35.420 1.00 83.44 109 GLU A N 1
ATOM 826 C CA . GLU A 1 109 ? 17.934 -10.364 -34.745 1.00 83.44 109 GLU A CA 1
ATOM 827 C C . GLU A 1 109 ? 18.117 -9.354 -33.607 1.00 83.44 109 GLU A C 1
ATOM 829 O O . GLU A 1 109 ? 18.848 -9.597 -32.644 1.00 83.44 109 GLU A O 1
ATOM 834 N N . MET A 1 110 ? 17.459 -8.202 -33.722 1.00 80.12 110 MET A N 1
ATOM 835 C CA . MET A 1 110 ? 17.428 -7.193 -32.669 1.00 80.12 110 MET A CA 1
ATOM 836 C C . MET A 1 110 ? 16.074 -7.210 -31.966 1.00 80.12 110 MET A C 1
ATOM 838 O O . MET A 1 110 ? 15.023 -7.311 -32.602 1.00 80.12 110 MET A O 1
ATOM 842 N N . ASN A 1 111 ? 16.099 -7.070 -30.640 1.00 86.06 111 ASN A N 1
ATOM 843 C CA . ASN A 1 111 ? 14.901 -6.914 -29.830 1.00 86.06 111 ASN A CA 1
ATOM 844 C C . ASN A 1 111 ? 14.716 -5.446 -29.428 1.00 86.06 111 ASN A C 1
ATOM 846 O O . ASN A 1 111 ? 15.649 -4.756 -29.023 1.00 86.06 111 ASN A O 1
ATOM 850 N N . MET A 1 112 ? 13.484 -4.957 -29.532 1.00 81.50 112 MET A N 1
ATOM 851 C CA . MET A 1 112 ? 13.098 -3.679 -28.943 1.00 81.50 112 MET A CA 1
ATOM 852 C C . MET A 1 112 ? 11.982 -3.929 -27.940 1.00 81.50 112 MET A C 1
ATOM 854 O O . MET A 1 112 ? 10.978 -4.563 -28.261 1.00 81.50 112 MET A O 1
ATOM 858 N N . THR A 1 113 ? 12.183 -3.446 -26.717 1.00 84.44 113 THR A N 1
ATOM 859 C CA . THR A 1 113 ? 11.169 -3.454 -25.662 1.00 84.44 113 THR A CA 1
ATOM 860 C C . THR A 1 113 ? 10.517 -2.078 -25.612 1.00 84.44 113 THR A C 1
ATOM 862 O O . THR A 1 113 ? 11.208 -1.060 -25.559 1.00 84.44 113 THR A O 1
ATOM 865 N N . TRP A 1 114 ? 9.189 -2.024 -25.601 1.00 78.75 114 TRP A N 1
ATOM 866 C CA . TRP A 1 114 ? 8.466 -0.824 -25.184 1.00 78.75 114 TRP A CA 1
ATOM 867 C C . TRP A 1 114 ? 7.381 -1.187 -24.188 1.00 78.75 114 TRP A C 1
ATOM 869 O O . TRP A 1 114 ? 6.834 -2.289 -24.179 1.00 78.75 114 TRP A O 1
ATOM 879 N N . THR A 1 115 ? 7.085 -0.230 -23.322 1.00 80.62 115 THR A N 1
ATOM 880 C CA . THR A 1 115 ? 6.073 -0.363 -22.283 1.00 80.62 115 THR A CA 1
ATOM 881 C C . THR A 1 115 ? 4.860 0.460 -22.672 1.00 80.62 115 THR A C 1
ATOM 883 O O . THR A 1 115 ? 4.961 1.687 -22.745 1.00 80.62 115 THR A O 1
ATOM 886 N N . ASP A 1 116 ? 3.729 -0.201 -22.899 1.00 80.12 116 ASP A N 1
ATOM 887 C CA . ASP A 1 116 ? 2.445 0.472 -23.050 1.00 80.12 116 ASP A CA 1
ATOM 888 C C . ASP A 1 116 ? 1.776 0.649 -21.680 1.00 80.12 116 ASP A C 1
ATOM 890 O O . ASP A 1 116 ? 1.746 -0.264 -20.847 1.00 80.12 116 ASP A O 1
ATOM 894 N N . TYR A 1 117 ? 1.269 1.853 -21.437 1.00 81.94 117 TYR A N 1
ATOM 895 C CA . TYR A 1 117 ? 0.675 2.272 -20.175 1.00 81.94 117 TYR A CA 1
ATOM 896 C C . TYR A 1 117 ? -0.848 2.306 -20.322 1.00 81.94 117 TYR A C 1
ATOM 898 O O . TYR A 1 117 ? -1.427 3.326 -20.690 1.00 81.94 117 TYR A O 1
ATOM 906 N N . GLN A 1 118 ? -1.510 1.190 -20.009 1.00 82.12 118 GLN A N 1
ATOM 907 C CA . GLN A 1 118 ? -2.959 1.054 -20.188 1.00 82.12 118 GLN A CA 1
ATOM 908 C C . GLN A 1 118 ? -3.776 1.755 -19.094 1.00 82.12 118 GLN A C 1
ATOM 910 O O . GLN A 1 118 ? -4.719 2.481 -19.398 1.00 82.12 118 GLN A O 1
ATOM 915 N N . GLU A 1 119 ? -3.464 1.523 -17.811 1.00 84.62 119 GLU A N 1
ATOM 916 C CA . GLU A 1 119 ? -4.318 1.985 -16.702 1.00 84.62 119 GLU A CA 1
ATOM 917 C C . GLU A 1 119 ? -3.503 2.490 -15.505 1.00 84.62 119 GLU A C 1
ATOM 919 O O . GLU A 1 119 ? -2.591 1.814 -15.009 1.00 84.62 119 GLU A O 1
ATOM 924 N N . LYS A 1 120 ? -3.875 3.679 -15.009 1.00 85.75 120 LYS A N 1
ATOM 925 C CA . LYS A 1 120 ? -3.347 4.246 -13.761 1.00 85.75 120 LYS A CA 1
ATOM 926 C C . LYS A 1 120 ? -3.902 3.508 -12.543 1.00 85.75 120 LYS A C 1
ATOM 928 O O . LYS A 1 120 ? -5.023 3.007 -12.559 1.00 85.75 120 LYS A O 1
ATOM 933 N N . CYS A 1 121 ? -3.122 3.452 -11.472 1.00 86.62 121 CYS A N 1
ATOM 934 C CA . CYS A 1 121 ? -3.557 2.834 -10.228 1.00 86.62 121 CYS A CA 1
ATOM 935 C C . CYS A 1 121 ? -4.677 3.628 -9.535 1.00 86.62 121 CYS A C 1
ATOM 937 O O . CYS A 1 121 ? -4.817 4.837 -9.707 1.00 86.62 121 CYS A O 1
ATOM 939 N N . LYS A 1 122 ? -5.478 2.937 -8.717 1.00 86.69 122 LYS A N 1
ATOM 940 C CA . LYS A 1 122 ? -6.584 3.519 -7.940 1.00 86.69 122 LYS A CA 1
ATOM 941 C C . LYS A 1 122 ? -6.141 3.798 -6.502 1.00 86.69 122 LYS A C 1
ATOM 943 O O . LYS A 1 122 ? -6.602 3.137 -5.581 1.00 86.69 122 LYS A O 1
ATOM 948 N N . HIS A 1 123 ? -5.223 4.744 -6.322 1.00 89.06 123 HIS A N 1
ATOM 949 C CA . HIS A 1 123 ? -4.821 5.235 -5.000 1.00 89.06 123 HIS A CA 1
ATOM 950 C C . HIS A 1 123 ? -4.795 6.770 -4.979 1.00 89.06 123 HIS A C 1
ATOM 952 O O . HIS A 1 123 ? -4.688 7.401 -6.033 1.00 89.06 123 HIS A O 1
ATOM 958 N N . LEU A 1 124 ? -4.886 7.381 -3.793 1.00 86.69 124 LEU A N 1
ATOM 959 C CA . LEU A 1 124 ? -4.995 8.842 -3.613 1.00 86.69 124 LEU A CA 1
ATOM 960 C C . LEU A 1 124 ? -3.920 9.641 -4.373 1.00 86.69 124 LEU A C 1
ATOM 962 O O . LEU A 1 124 ? -4.210 10.675 -4.971 1.00 86.69 124 LEU A O 1
ATOM 966 N N . PHE A 1 125 ? -2.686 9.135 -4.392 1.00 86.81 125 PHE A N 1
ATOM 967 C CA . PHE A 1 125 ? -1.550 9.786 -5.057 1.00 86.81 125 PHE A CA 1
ATOM 968 C C . PHE A 1 125 ? -1.330 9.388 -6.527 1.00 86.81 125 PHE A C 1
ATOM 970 O O . PHE A 1 125 ? -0.378 9.863 -7.135 1.00 86.81 125 PHE A O 1
ATOM 977 N N . ALA A 1 126 ? -2.188 8.564 -7.139 1.00 83.69 126 ALA A N 1
ATOM 978 C CA . ALA A 1 126 ? -1.954 8.059 -8.500 1.00 83.69 126 ALA A CA 1
ATOM 979 C C . ALA A 1 126 ? -2.069 9.147 -9.579 1.00 83.69 126 ALA A C 1
ATOM 981 O O . ALA A 1 126 ? -1.482 9.044 -10.654 1.00 83.69 126 ALA A O 1
ATOM 982 N N . SER A 1 127 ? -2.846 10.198 -9.307 1.00 78.56 127 SER A N 1
ATOM 983 C CA . SER A 1 127 ? -3.009 11.341 -10.211 1.00 78.56 127 SER A CA 1
ATOM 984 C C . SER A 1 127 ? -2.285 12.600 -9.729 1.00 78.56 127 SER A C 1
ATOM 986 O O . SER A 1 127 ? -2.404 13.649 -10.364 1.00 78.56 127 SER A O 1
ATOM 988 N N . ALA A 1 128 ? -1.556 12.523 -8.616 1.00 80.00 128 ALA A N 1
ATOM 989 C CA . ALA A 1 128 ? -0.819 13.656 -8.084 1.00 80.00 128 ALA A CA 1
ATOM 990 C C . ALA A 1 128 ? 0.557 13.742 -8.757 1.00 80.00 128 ALA A C 1
ATOM 992 O O . ALA A 1 128 ? 1.343 12.803 -8.691 1.00 80.00 128 ALA A O 1
ATOM 993 N N . ASN A 1 129 ? 0.870 14.880 -9.379 1.00 80.50 129 ASN A N 1
ATOM 994 C CA . ASN A 1 129 ? 2.198 15.144 -9.941 1.00 80.50 129 ASN A CA 1
ATOM 995 C C . ASN A 1 129 ? 3.123 15.752 -8.872 1.00 80.50 129 ASN A C 1
ATOM 997 O O . ASN A 1 129 ? 3.548 16.902 -8.983 1.00 80.50 129 ASN A O 1
ATOM 1001 N N . LEU A 1 130 ? 3.340 15.014 -7.783 1.00 83.00 130 LEU A N 1
ATOM 1002 C CA . LEU A 1 130 ? 4.158 15.436 -6.644 1.00 83.00 130 LEU A CA 1
ATOM 1003 C C . LEU A 1 130 ? 5.439 14.593 -6.581 1.00 83.00 130 LEU A C 1
ATOM 1005 O O . LEU A 1 130 ? 5.393 13.412 -6.919 1.00 83.00 130 LEU A O 1
ATOM 1009 N N . PRO A 1 131 ? 6.570 15.157 -6.122 1.00 87.88 131 PRO A N 1
ATOM 1010 C CA . PRO A 1 131 ? 7.771 14.367 -5.885 1.00 87.88 131 PRO A CA 1
ATOM 1011 C C . PRO A 1 131 ? 7.543 13.374 -4.736 1.00 87.88 131 PRO A C 1
ATOM 1013 O O . PRO A 1 131 ? 6.885 13.712 -3.747 1.00 87.88 131 PRO A O 1
ATOM 1016 N N . ASP A 1 132 ? 8.151 12.187 -4.828 1.00 88.19 132 ASP A N 1
ATOM 1017 C CA . ASP A 1 132 ? 8.014 11.098 -3.843 1.00 88.19 132 ASP A CA 1
ATOM 1018 C C . ASP A 1 132 ? 8.281 11.570 -2.398 1.00 88.19 132 ASP A C 1
ATOM 1020 O O . ASP A 1 132 ? 7.582 11.182 -1.460 1.00 88.19 132 ASP A O 1
ATOM 1024 N N . LEU A 1 133 ? 9.239 12.490 -2.221 1.00 89.62 133 LEU A N 1
ATOM 1025 C CA . LEU A 1 133 ? 9.556 13.108 -0.931 1.00 89.62 133 LEU A CA 1
ATOM 1026 C C . LEU A 1 133 ? 8.372 13.894 -0.343 1.00 89.62 133 LEU A C 1
ATOM 1028 O O . LEU A 1 133 ? 8.093 13.788 0.850 1.00 89.62 133 LEU A O 1
ATOM 1032 N N . ALA A 1 134 ? 7.672 14.688 -1.159 1.00 91.88 134 ALA A N 1
ATOM 1033 C CA . ALA A 1 134 ? 6.545 15.494 -0.690 1.00 91.88 134 ALA A CA 1
ATOM 1034 C C . ALA A 1 134 ? 5.375 14.606 -0.261 1.00 91.88 134 ALA A C 1
ATOM 1036 O O . ALA A 1 134 ? 4.764 14.860 0.776 1.00 91.88 134 ALA A O 1
ATOM 1037 N N . VAL A 1 135 ? 5.105 13.533 -1.012 1.00 91.31 135 VAL A N 1
ATOM 1038 C CA . VAL A 1 135 ? 4.097 12.534 -0.633 1.00 91.31 135 VAL A CA 1
ATOM 1039 C C . VAL A 1 135 ? 4.468 11.886 0.701 1.00 91.31 135 VAL A C 1
ATOM 1041 O O . VAL A 1 135 ? 3.629 11.819 1.598 1.00 91.31 135 VAL A O 1
ATOM 1044 N N . GLY A 1 136 ? 5.737 11.501 0.879 1.00 91.81 136 GLY A N 1
ATOM 1045 C CA . GLY A 1 136 ? 6.242 10.970 2.146 1.00 91.81 136 GLY A CA 1
ATOM 1046 C C . GLY A 1 136 ? 6.040 11.926 3.327 1.00 91.81 136 GLY A C 1
ATOM 1047 O O . GLY A 1 136 ? 5.560 11.507 4.379 1.00 91.81 136 GLY A O 1
ATOM 1048 N N . LEU A 1 137 ? 6.328 13.220 3.154 1.00 94.44 137 LEU A N 1
ATOM 1049 C CA . LEU A 1 137 ? 6.128 14.232 4.201 1.00 94.44 137 LEU A CA 1
ATOM 1050 C C . LEU A 1 137 ? 4.649 14.444 4.550 1.00 94.44 137 LEU A C 1
ATOM 1052 O O . LEU A 1 137 ? 4.317 14.571 5.728 1.00 94.44 137 LEU A O 1
ATOM 1056 N N . ILE A 1 138 ? 3.759 14.449 3.553 1.00 93.94 138 ILE A N 1
ATOM 1057 C CA . ILE A 1 138 ? 2.309 14.549 3.775 1.00 93.94 138 ILE A CA 1
ATOM 1058 C C . ILE A 1 138 ? 1.816 13.335 4.569 1.00 93.94 138 ILE A C 1
ATOM 1060 O O . ILE A 1 138 ? 1.106 13.498 5.562 1.00 93.94 138 ILE A O 1
ATOM 1064 N N . LEU A 1 139 ? 2.220 12.124 4.172 1.00 92.38 139 LEU A N 1
ATOM 1065 C CA . LEU A 1 139 ? 1.858 10.886 4.868 1.00 92.38 139 LEU A CA 1
ATOM 1066 C C . LEU A 1 139 ? 2.372 10.868 6.310 1.00 92.38 139 LEU A C 1
ATOM 1068 O O . LEU A 1 139 ? 1.626 10.516 7.224 1.00 92.38 139 LEU A O 1
ATOM 1072 N N . LEU A 1 140 ? 3.614 11.304 6.528 1.00 95.12 140 LEU A N 1
ATOM 1073 C CA . LEU A 1 140 ? 4.205 11.402 7.859 1.00 95.12 140 LEU A CA 1
ATOM 1074 C C . LEU A 1 140 ? 3.421 12.386 8.731 1.00 95.12 140 LEU A C 1
ATOM 1076 O O . LEU A 1 140 ? 3.020 12.028 9.837 1.00 95.12 140 LEU A O 1
ATOM 1080 N N . ALA A 1 141 ? 3.127 13.586 8.228 1.00 96.62 141 ALA A N 1
ATOM 1081 C CA . ALA A 1 141 ? 2.351 14.580 8.964 1.00 96.62 141 ALA A CA 1
ATOM 1082 C C . ALA A 1 141 ? 0.949 14.064 9.332 1.00 96.62 141 ALA A C 1
ATOM 1084 O O . ALA A 1 141 ? 0.526 14.196 10.481 1.00 96.62 141 ALA A O 1
ATOM 1085 N N . LEU A 1 142 ? 0.248 13.423 8.390 1.00 94.31 142 LEU A N 1
ATOM 1086 C CA . LEU A 1 142 ? -1.064 12.821 8.642 1.00 94.31 142 LEU A CA 1
ATOM 1087 C C . LEU A 1 142 ? -0.989 11.699 9.684 1.00 94.31 142 LEU A C 1
ATOM 1089 O O . LEU A 1 142 ? -1.798 11.681 10.610 1.00 94.31 142 LEU A O 1
ATOM 1093 N N . SER A 1 143 ? -0.001 10.803 9.587 1.00 95.06 143 SER A N 1
ATOM 1094 C CA . SER A 1 143 ? 0.185 9.723 10.565 1.00 95.06 143 SER A CA 1
ATOM 1095 C C . SER A 1 143 ? 0.455 10.259 11.971 1.00 95.06 143 SER A C 1
ATOM 1097 O O . SER A 1 143 ? -0.122 9.766 12.938 1.00 95.06 143 SER A O 1
ATOM 1099 N N . LEU A 1 144 ? 1.257 11.322 12.084 1.00 96.56 144 LEU A N 1
ATOM 1100 C CA . LEU A 1 144 ? 1.566 11.961 13.356 1.00 96.56 144 LEU A CA 1
ATOM 1101 C C . LEU A 1 144 ? 0.307 12.578 13.970 1.00 96.56 144 LEU A C 1
ATOM 1103 O O . LEU A 1 144 ? 0.056 12.400 15.157 1.00 96.56 144 LEU A O 1
ATOM 1107 N N . LEU A 1 145 ? -0.516 13.263 13.169 1.00 96.88 145 LEU A N 1
ATOM 1108 C CA . LEU A 1 145 ? -1.789 13.819 13.633 1.00 96.88 145 LEU A CA 1
ATOM 1109 C C . LEU A 1 145 ? -2.740 12.720 14.125 1.00 96.88 145 LEU A C 1
ATOM 1111 O O . LEU A 1 145 ? -3.306 12.843 15.213 1.00 96.88 145 LEU A O 1
ATOM 1115 N N . VAL A 1 146 ? -2.890 11.628 13.371 1.00 95.50 146 VAL A N 1
ATOM 1116 C CA . VAL A 1 146 ? -3.734 10.491 13.772 1.00 95.50 146 VAL A CA 1
ATOM 1117 C C . VAL A 1 146 ? -3.208 9.839 15.055 1.00 95.50 146 VAL A C 1
ATOM 1119 O O . VAL A 1 146 ? -3.985 9.576 15.969 1.00 95.50 146 VAL A O 1
ATOM 1122 N N . LEU A 1 147 ? -1.895 9.648 15.185 1.00 95.75 147 LEU A N 1
ATOM 1123 C CA . LEU A 1 147 ? -1.286 9.075 16.386 1.00 95.75 147 LEU A CA 1
ATOM 1124 C C . LEU A 1 147 ?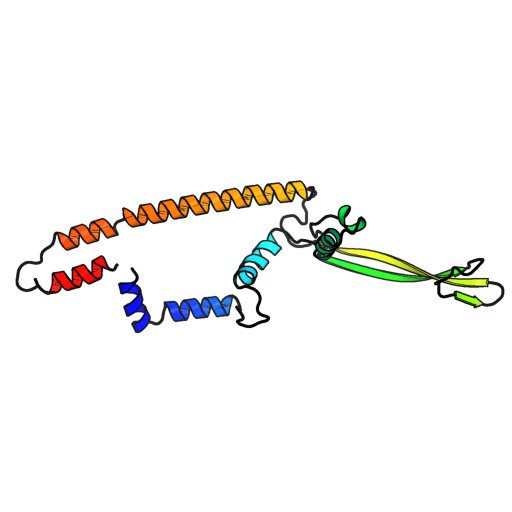 -1.479 9.991 17.602 1.00 95.75 147 LEU A C 1
ATOM 1126 O O . LEU A 1 147 ? -1.936 9.539 18.652 1.00 95.75 147 LEU A O 1
ATOM 1130 N N . CYS A 1 148 ? -1.209 11.289 17.455 1.00 97.00 148 CYS A N 1
ATOM 1131 C CA . CYS A 1 148 ? -1.404 12.280 18.512 1.00 97.00 148 CYS A CA 1
ATOM 1132 C C . CYS A 1 148 ? -2.868 12.353 18.963 1.00 97.00 148 CYS A C 1
ATOM 1134 O O . CYS A 1 148 ? -3.147 12.359 20.163 1.00 97.00 148 CYS A O 1
ATOM 1136 N N . THR A 1 149 ? -3.813 12.382 18.020 1.00 97.00 149 THR A N 1
ATOM 1137 C CA . THR A 1 149 ? -5.245 12.380 18.352 1.00 97.00 149 THR A CA 1
ATOM 1138 C C . THR A 1 149 ? -5.661 11.084 19.044 1.00 97.00 149 THR A C 1
ATOM 1140 O O . THR A 1 149 ? -6.333 11.153 20.070 1.00 97.00 149 THR A O 1
ATOM 1143 N N . CYS A 1 150 ? -5.203 9.924 18.568 1.00 96.00 150 CYS A N 1
ATOM 1144 C CA . CYS A 1 150 ? -5.439 8.628 19.205 1.00 96.00 150 CYS A CA 1
ATOM 1145 C C . CYS A 1 150 ? -4.931 8.604 20.656 1.00 96.00 150 CYS A C 1
ATOM 1147 O O . CYS A 1 150 ? -5.675 8.240 21.566 1.00 96.00 150 CYS A O 1
ATOM 1149 N N . LEU A 1 151 ? -3.709 9.085 20.902 1.00 96.06 151 LEU A N 1
ATOM 1150 C CA . LEU A 1 151 ? -3.132 9.146 22.246 1.00 96.06 151 LEU A CA 1
ATOM 1151 C C . LEU A 1 151 ? -3.955 10.047 23.182 1.00 96.06 151 LEU A C 1
ATOM 1153 O O . LEU A 1 151 ? -4.263 9.657 24.308 1.00 96.06 151 LEU A O 1
ATOM 1157 N N . ILE A 1 152 ? -4.363 11.232 22.714 1.00 96.31 152 ILE A N 1
ATOM 1158 C CA . ILE A 1 152 ? -5.208 12.153 23.494 1.00 96.31 152 ILE A CA 1
ATOM 1159 C C . ILE A 1 152 ? -6.567 11.516 23.800 1.00 96.31 152 ILE A C 1
ATOM 1161 O O . ILE A 1 152 ? -7.063 11.640 24.922 1.00 96.31 152 ILE A O 1
ATOM 1165 N N . LEU A 1 153 ? -7.172 10.840 22.819 1.00 95.56 153 LEU A N 1
ATOM 1166 C CA . LEU A 1 153 ? -8.441 10.140 22.994 1.00 95.56 153 LEU A CA 1
ATOM 1167 C C . LEU A 1 153 ? -8.313 9.032 24.036 1.00 95.56 153 LEU A C 1
ATOM 1169 O O . LEU A 1 153 ? -9.142 8.978 24.935 1.00 95.56 153 LEU A O 1
ATOM 1173 N N . ILE A 1 154 ? -7.259 8.214 23.990 1.00 95.25 154 ILE A N 1
ATOM 1174 C CA . ILE A 1 154 ? -7.016 7.160 24.985 1.00 95.25 154 ILE A CA 1
ATOM 1175 C C . ILE A 1 154 ? -6.868 7.753 26.389 1.00 95.25 154 ILE A C 1
ATOM 1177 O O . ILE A 1 154 ? -7.513 7.278 27.322 1.00 95.25 154 ILE A O 1
ATOM 1181 N N . VAL A 1 155 ? -6.082 8.822 26.551 1.00 94.69 155 VAL A N 1
ATOM 1182 C CA . VAL A 1 155 ? -5.911 9.484 27.856 1.00 94.69 155 VAL A CA 1
ATOM 1183 C C . VAL A 1 155 ? -7.237 10.051 28.362 1.00 94.69 155 VAL A C 1
ATOM 1185 O O . VAL A 1 155 ? -7.574 9.889 29.536 1.00 94.69 155 VAL A O 1
ATOM 1188 N N . LYS A 1 156 ? -8.030 10.681 27.487 1.00 89.94 156 LYS A N 1
ATOM 1189 C CA . LYS A 1 156 ? -9.358 11.186 27.854 1.00 89.94 156 LYS A CA 1
ATOM 1190 C C . LYS A 1 156 ? -10.337 10.071 28.183 1.00 89.94 156 LYS A C 1
ATOM 1192 O O . LYS A 1 156 ? -11.086 10.230 29.138 1.00 89.94 156 LYS A O 1
ATOM 1197 N N . LEU A 1 157 ? -10.331 8.967 27.442 1.00 85.88 157 LEU A N 1
ATOM 1198 C CA . LEU A 1 157 ? -11.170 7.808 27.729 1.00 85.88 157 LEU A CA 1
ATOM 1199 C C . LEU A 1 157 ? -10.794 7.203 29.080 1.00 85.88 157 LEU A C 1
ATOM 1201 O O . LEU A 1 157 ? -11.675 6.997 29.906 1.00 85.88 157 LEU A O 1
ATOM 1205 N N . LEU A 1 158 ? -9.503 7.018 29.358 1.00 86.88 158 LEU A N 1
ATOM 1206 C CA . LEU A 1 158 ? -9.045 6.498 30.644 1.00 86.88 158 LEU A CA 1
ATOM 1207 C C . LEU A 1 158 ? -9.445 7.426 31.803 1.00 86.88 158 LEU A C 1
ATOM 1209 O O . LEU A 1 158 ? -10.012 6.966 32.791 1.00 86.88 158 LEU A O 1
ATOM 1213 N N . ASN A 1 159 ? -9.230 8.739 31.664 1.00 83.31 159 ASN A N 1
ATOM 1214 C CA . ASN A 1 159 ? -9.594 9.711 32.700 1.00 83.31 159 ASN A CA 1
ATOM 1215 C C . ASN A 1 159 ? -11.121 9.847 32.871 1.00 83.31 159 ASN A C 1
ATOM 1217 O O . ASN A 1 159 ? -11.628 9.969 33.983 1.00 83.31 159 ASN A O 1
ATOM 1221 N N . SER A 1 160 ? -11.874 9.761 31.773 1.00 81.62 160 SER A N 1
ATOM 1222 C CA . SER A 1 160 ? -13.340 9.778 31.785 1.00 81.62 160 SER A CA 1
ATOM 1223 C C . SER A 1 160 ? -13.929 8.516 32.412 1.00 81.62 160 SER A C 1
ATOM 1225 O O . SER A 1 160 ? -14.970 8.596 33.059 1.00 81.62 160 SER A O 1
ATOM 1227 N N . MET A 1 161 ? -13.292 7.358 32.238 1.00 71.06 161 MET A N 1
ATOM 1228 C CA . MET A 1 161 ? -13.699 6.112 32.893 1.00 71.06 161 MET A CA 1
ATOM 1229 C C . MET A 1 161 ? -13.416 6.167 34.401 1.00 71.06 161 MET A C 1
ATOM 1231 O O . MET A 1 161 ? -14.247 5.726 35.190 1.00 71.06 161 MET A O 1
ATOM 1235 N N . LEU A 1 162 ? -12.299 6.781 34.814 1.00 67.44 162 LEU A N 1
ATOM 1236 C CA . LEU A 1 162 ? -11.925 6.953 36.226 1.00 67.44 162 LEU A CA 1
ATOM 1237 C C . LEU A 1 162 ? -12.826 7.943 36.995 1.00 67.44 162 LEU A C 1
ATOM 1239 O O . LEU A 1 162 ? -13.015 7.774 38.197 1.00 67.44 162 LEU A O 1
ATOM 1243 N N . GLN A 1 163 ? -13.400 8.955 36.332 1.00 66.88 163 GLN A N 1
ATOM 1244 C CA . GLN A 1 163 ? -14.296 9.955 36.950 1.00 66.88 163 GLN A CA 1
ATOM 1245 C C . GLN A 1 163 ? -15.785 9.817 36.562 1.00 66.88 163 GLN A C 1
ATOM 1247 O O . GLN A 1 163 ? -16.612 10.623 36.992 1.00 66.88 163 GLN A O 1
ATOM 1252 N N . GLY A 1 164 ? -16.144 8.819 35.749 1.00 67.75 164 GLY A N 1
ATOM 1253 C CA . GLY A 1 164 ? -17.476 8.672 35.154 1.00 67.75 164 GLY A CA 1
ATOM 1254 C C . GLY A 1 164 ? -18.589 8.226 36.114 1.00 67.75 164 GLY A C 1
ATOM 1255 O O . GLY A 1 164 ? -18.366 7.913 37.284 1.00 67.75 164 GLY A O 1
ATOM 1256 N N . GLN A 1 165 ? -19.821 8.144 35.587 1.00 54.53 165 GLN A N 1
ATOM 1257 C CA . GLN A 1 165 ? -21.056 7.793 36.319 1.00 54.53 165 GLN A CA 1
ATOM 1258 C C . GLN A 1 165 ? -20.960 6.507 37.156 1.00 54.53 165 GLN A C 1
ATOM 1260 O O . GLN A 1 165 ? -21.653 6.386 38.166 1.00 54.53 165 GLN A O 1
ATOM 1265 N N . VAL A 1 166 ? -20.073 5.582 36.789 1.00 61.91 166 VAL A N 1
ATOM 1266 C CA . VAL A 1 166 ? -19.822 4.334 37.520 1.00 61.91 166 VAL A CA 1
ATOM 1267 C C . VAL A 1 166 ? -19.343 4.611 38.953 1.00 61.91 166 VAL A C 1
ATOM 1269 O O . VAL A 1 166 ? -19.836 3.988 39.887 1.00 61.91 166 VAL A O 1
ATOM 1272 N N . ALA A 1 167 ? -18.501 5.630 39.172 1.00 58.53 167 ALA A N 1
ATOM 1273 C CA . ALA A 1 167 ? -18.044 6.021 40.510 1.00 58.53 167 ALA A CA 1
ATOM 1274 C C . ALA A 1 167 ? -19.179 6.593 41.388 1.00 58.53 167 ALA A C 1
ATOM 1276 O O . ALA A 1 167 ? -19.217 6.363 42.599 1.00 58.53 167 ALA A O 1
ATOM 1277 N N . VAL A 1 168 ? -20.144 7.302 40.789 1.00 62.78 168 VAL A N 1
ATOM 1278 C CA . VAL A 1 168 ? -21.325 7.842 41.491 1.00 62.78 168 VAL A CA 1
ATOM 1279 C C . VAL A 1 168 ? -22.335 6.738 41.805 1.00 62.78 168 VAL A C 1
ATOM 1281 O O . VAL A 1 168 ? -22.916 6.745 42.888 1.00 62.78 168 VAL A O 1
ATOM 1284 N N . VAL A 1 169 ? -22.518 5.769 40.902 1.00 60.84 169 VAL A N 1
ATOM 1285 C CA . VAL A 1 169 ? -23.357 4.582 41.135 1.00 60.84 169 VAL A CA 1
ATOM 1286 C C . VAL A 1 169 ? -22.766 3.719 42.251 1.00 60.84 169 VAL A C 1
ATOM 1288 O O . VAL A 1 169 ? -23.499 3.350 43.164 1.00 60.84 169 VAL A O 1
ATOM 1291 N N . ILE A 1 170 ? -21.447 3.499 42.263 1.00 61.53 170 ILE A N 1
ATOM 1292 C CA . ILE A 1 170 ? -20.754 2.800 43.356 1.00 61.53 170 ILE A CA 1
ATOM 1293 C C . ILE A 1 170 ? -20.938 3.552 44.684 1.00 61.53 170 ILE A C 1
ATOM 1295 O O . ILE A 1 170 ? -21.332 2.949 45.679 1.00 61.53 170 ILE A O 1
ATOM 1299 N N . LYS A 1 171 ? -20.742 4.880 44.705 1.00 61.06 171 LYS A N 1
ATOM 1300 C CA . LYS A 1 171 ? -20.940 5.704 45.913 1.00 61.06 171 LYS A CA 1
ATOM 1301 C C . LYS A 1 171 ? -22.391 5.694 46.401 1.00 61.06 171 LYS A C 1
ATOM 1303 O O . LYS A 1 171 ? -22.628 5.730 47.604 1.00 61.06 171 LYS A O 1
ATOM 1308 N N . LYS A 1 172 ? -23.363 5.651 45.487 1.00 64.50 172 LYS A N 1
ATOM 1309 C CA . LYS A 1 172 ? -24.789 5.613 45.826 1.00 64.50 172 LYS A CA 1
ATOM 1310 C C . LYS A 1 172 ? -25.198 4.252 46.376 1.00 64.50 172 LYS A C 1
ATOM 1312 O O . LYS A 1 172 ? -25.890 4.233 47.380 1.00 64.50 172 LYS A O 1
ATOM 1317 N N . VAL A 1 173 ? -24.709 3.158 45.789 1.00 63.41 173 VAL A N 1
ATOM 1318 C CA . VAL A 1 173 ? -24.945 1.784 46.262 1.00 63.41 173 VAL A CA 1
ATOM 1319 C C . VAL A 1 173 ? -24.286 1.537 47.622 1.00 63.41 173 VAL A C 1
ATOM 1321 O O . VAL A 1 173 ? -24.938 0.981 48.497 1.00 63.41 173 VAL A O 1
ATOM 1324 N N . LEU A 1 174 ? -23.058 2.026 47.843 1.00 60.62 174 LEU A N 1
ATOM 1325 C CA . LEU A 1 174 ? -22.371 1.951 49.143 1.00 60.62 174 LEU A CA 1
ATOM 1326 C C . LEU A 1 174 ? -23.050 2.773 50.246 1.00 60.62 174 LEU A C 1
ATOM 1328 O O . LEU A 1 174 ? -22.895 2.455 51.416 1.00 60.62 174 LEU A O 1
ATOM 1332 N N . ASN A 1 175 ? -23.768 3.841 49.889 1.00 63.88 175 ASN A N 1
ATOM 1333 C CA . ASN A 1 175 ? -24.429 4.722 50.855 1.00 63.88 175 ASN A CA 1
ATOM 1334 C C . ASN A 1 175 ? -25.919 4.385 51.067 1.00 63.88 175 ASN A C 1
ATOM 1336 O O . ASN A 1 175 ? -26.590 5.045 51.858 1.00 63.88 175 ASN A O 1
ATOM 1340 N N . THR A 1 176 ? -26.454 3.388 50.356 1.00 58.25 176 THR A N 1
ATOM 1341 C CA . THR A 1 176 ? -27.772 2.793 50.618 1.00 58.25 176 THR A CA 1
ATOM 1342 C C . THR A 1 176 ? -27.595 1.431 51.273 1.00 58.25 176 THR A C 1
ATOM 1344 O O . THR A 1 176 ? -27.648 0.398 50.607 1.00 58.25 176 THR A O 1
ATOM 1347 N N . ASP A 1 177 ? -27.432 1.424 52.592 1.00 57.31 177 ASP A N 1
ATOM 1348 C CA . ASP A 1 177 ? -27.723 0.236 53.387 1.00 57.31 177 ASP A CA 1
ATOM 1349 C C . ASP A 1 177 ? -29.237 0.002 53.355 1.00 57.31 177 ASP A C 1
ATOM 1351 O O . ASP A 1 177 ? -30.025 0.812 53.852 1.00 57.31 177 ASP A O 1
ATOM 1355 N N . PHE A 1 178 ? -29.671 -1.087 52.717 1.00 60.03 178 PHE A N 1
ATOM 1356 C CA . PHE A 1 178 ? -31.080 -1.469 52.736 1.00 60.03 178 PHE A CA 1
ATOM 1357 C C . PHE A 1 178 ? -31.486 -1.840 54.176 1.00 60.03 178 PHE A C 1
ATOM 1359 O O . PHE A 1 178 ? -30.814 -2.671 54.802 1.00 60.03 178 PHE A O 1
ATOM 1366 N N . PRO A 1 179 ? -32.576 -1.257 54.718 1.00 58.09 179 PRO A N 1
ATOM 1367 C CA . PRO A 1 179 ? -33.038 -1.575 56.063 1.00 58.09 179 PRO A CA 1
ATOM 1368 C C . PRO A 1 179 ? -33.471 -3.047 56.162 1.00 58.09 179 PRO A C 1
ATOM 1370 O O . PRO A 1 179 ? -33.896 -3.665 55.183 1.00 58.09 179 PRO A O 1
ATOM 1373 N N . PHE A 1 180 ? -33.329 -3.612 57.362 1.00 44.94 180 PHE A N 1
ATOM 1374 C CA . PHE A 1 180 ? -33.637 -5.008 57.701 1.00 44.94 180 PHE A CA 1
ATOM 1375 C C . PHE A 1 180 ? -35.016 -5.443 57.150 1.00 44.94 180 PHE A C 1
ATOM 1377 O O . PHE A 1 180 ? -35.957 -4.653 57.265 1.00 44.94 180 PHE A O 1
ATOM 1384 N N . PRO A 1 181 ? -35.193 -6.659 56.574 1.00 57.00 181 PRO A N 1
ATOM 1385 C CA . PRO A 1 181 ? -34.369 -7.875 56.697 1.00 57.00 181 PRO A CA 1
ATOM 1386 C C . PRO A 1 181 ? -33.456 -8.229 55.501 1.00 57.00 181 PRO A C 1
ATOM 1388 O O . PRO A 1 181 ? -32.820 -9.280 55.515 1.00 57.00 181 PRO A O 1
ATOM 1391 N N . PHE A 1 182 ? -33.350 -7.392 54.464 1.00 64.56 182 PHE A N 1
ATOM 1392 C CA . PHE A 1 182 ? -32.608 -7.727 53.230 1.00 64.56 182 PHE A CA 1
ATOM 1393 C C . PHE A 1 182 ? -31.133 -7.276 53.222 1.00 64.56 182 PHE A C 1
ATOM 1395 O O . PHE A 1 182 ? -30.523 -7.127 52.164 1.00 64.56 182 PHE A O 1
ATOM 1402 N N . THR A 1 183 ? -30.527 -7.102 54.398 1.00 62.28 183 THR A N 1
ATOM 1403 C CA . THR A 1 183 ? -29.138 -6.631 54.584 1.00 62.28 183 THR A CA 1
ATOM 1404 C C . THR A 1 183 ? -28.076 -7.624 54.081 1.00 62.28 183 THR A C 1
ATOM 1406 O O . THR A 1 183 ? -26.923 -7.261 53.904 1.00 62.28 183 THR A O 1
ATOM 1409 N N . TRP A 1 184 ? -28.434 -8.883 53.810 1.00 66.00 184 TRP A N 1
ATOM 1410 C CA . TRP A 1 184 ? -27.541 -9.854 53.156 1.00 66.00 184 TRP A CA 1
ATOM 1411 C C . TRP A 1 184 ? -27.358 -9.550 51.655 1.00 66.00 184 TRP A C 1
ATOM 1413 O O . TRP A 1 184 ? -26.277 -9.756 51.105 1.00 66.00 184 TRP A O 1
ATOM 1423 N N . VAL A 1 185 ? -28.384 -9.015 50.987 1.00 68.44 185 VAL A N 1
ATOM 1424 C CA . VAL A 1 185 ? -28.399 -8.818 49.526 1.00 68.44 185 VAL A CA 1
ATOM 1425 C C . VAL A 1 185 ? -27.538 -7.622 49.102 1.00 68.44 185 VAL A C 1
ATOM 1427 O O . VAL A 1 185 ? -26.966 -7.630 48.011 1.00 68.44 185 VAL A O 1
ATOM 1430 N N . THR A 1 186 ? -27.367 -6.627 49.978 1.00 66.00 186 THR A N 1
ATOM 1431 C CA . THR A 1 186 ? -26.515 -5.445 49.741 1.00 66.00 186 THR A CA 1
ATOM 1432 C C . THR A 1 186 ? -25.077 -5.829 49.409 1.00 66.00 186 THR A C 1
ATOM 1434 O O . THR A 1 186 ? -24.511 -5.259 48.484 1.00 66.00 186 THR A O 1
ATOM 1437 N N . GLY A 1 187 ? -24.504 -6.829 50.089 1.00 63.34 187 GLY A N 1
ATOM 1438 C CA . GLY A 1 187 ? -23.143 -7.308 49.823 1.00 63.34 187 GLY A CA 1
ATOM 1439 C C . GLY A 1 187 ? -22.988 -7.939 48.435 1.00 63.34 187 GLY A C 1
ATOM 1440 O O . GLY A 1 187 ? -22.009 -7.680 47.741 1.00 63.34 187 GLY A O 1
ATOM 1441 N N . TYR A 1 188 ? -23.988 -8.700 47.983 1.00 64.38 188 TYR A N 1
ATOM 1442 C CA . TYR A 1 188 ? -23.986 -9.313 46.649 1.00 64.38 188 TYR A CA 1
ATOM 1443 C C . TYR A 1 188 ? -24.193 -8.270 45.548 1.00 64.38 188 TYR A C 1
ATOM 1445 O O . TYR A 1 188 ? -23.511 -8.313 44.527 1.00 64.38 188 TYR A O 1
ATOM 1453 N N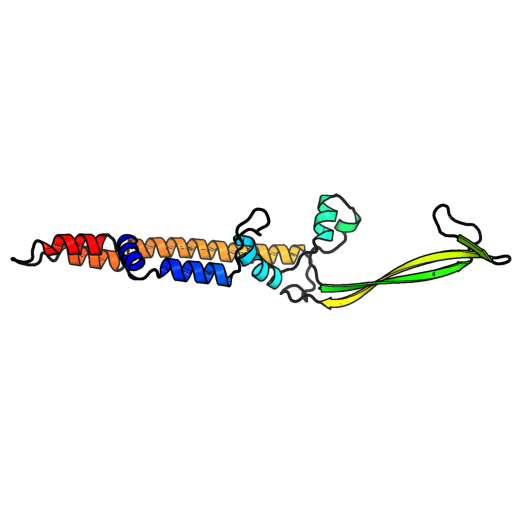 . ILE A 1 189 ? -25.069 -7.287 45.778 1.00 65.38 189 ILE A N 1
ATOM 1454 C CA . ILE A 1 189 ? -25.265 -6.153 44.866 1.00 65.38 189 ILE A CA 1
ATOM 1455 C C . ILE A 1 189 ? -24.007 -5.273 44.820 1.00 65.38 189 ILE A C 1
ATOM 1457 O O . ILE A 1 189 ? -23.603 -4.851 43.741 1.00 65.38 189 ILE A O 1
ATOM 1461 N N . ALA A 1 190 ? -23.340 -5.037 45.951 1.00 62.50 190 ALA A N 1
ATOM 1462 C CA . ALA A 1 190 ? -22.100 -4.267 46.013 1.00 62.50 190 ALA A CA 1
ATOM 1463 C C . ALA A 1 190 ? -20.951 -4.951 45.253 1.00 62.50 190 ALA A C 1
ATOM 1465 O O . ALA A 1 190 ? -20.210 -4.277 44.543 1.00 62.50 190 ALA A O 1
ATOM 1466 N N . ILE A 1 191 ? -20.837 -6.282 45.329 1.00 65.75 191 ILE A N 1
ATOM 1467 C CA . ILE A 1 191 ? -19.867 -7.060 44.538 1.00 65.75 191 ILE A CA 1
ATOM 1468 C C . ILE A 1 191 ? -20.228 -7.030 43.044 1.00 65.75 191 ILE A C 1
ATOM 1470 O O . ILE A 1 191 ? -19.354 -6.846 42.199 1.00 65.75 191 ILE A O 1
ATOM 1474 N N . MET A 1 192 ? -21.516 -7.143 42.707 1.00 59.62 192 MET A N 1
ATOM 1475 C CA . MET A 1 192 ? -22.010 -7.095 41.327 1.00 59.62 192 MET A CA 1
ATOM 1476 C C . MET A 1 192 ? -21.808 -5.715 40.671 1.00 59.62 192 MET A C 1
ATOM 1478 O O . MET A 1 192 ? -21.489 -5.637 39.488 1.00 59.62 192 MET A O 1
ATOM 1482 N N . VAL A 1 193 ? -21.946 -4.629 41.438 1.00 56.88 193 VAL A N 1
ATOM 1483 C CA . VAL A 1 193 ? -21.745 -3.245 40.975 1.00 56.88 193 VAL A CA 1
ATOM 1484 C C . VAL A 1 193 ? -20.264 -2.848 40.990 1.00 56.88 193 VAL A C 1
ATOM 1486 O O . VAL A 1 193 ? -19.813 -2.158 40.082 1.00 56.88 193 VAL A O 1
ATOM 1489 N N . GLY A 1 194 ? -19.488 -3.300 41.980 1.00 48.78 194 GLY A N 1
ATOM 1490 C CA . GLY A 1 194 ? -18.053 -3.015 42.099 1.00 48.78 194 GLY A CA 1
ATOM 1491 C C . GLY A 1 194 ? -17.175 -3.757 41.086 1.00 48.78 194 GLY A C 1
ATOM 1492 O O . GLY A 1 194 ? -16.053 -3.336 40.824 1.00 48.78 194 GLY A O 1
ATOM 1493 N N . ALA A 1 195 ? -17.686 -4.835 40.488 1.00 51.66 195 ALA A N 1
ATOM 1494 C CA . ALA A 1 195 ? -17.022 -5.565 39.411 1.00 51.66 195 ALA A CA 1
ATOM 1495 C C . ALA A 1 195 ? -17.494 -5.153 37.991 1.00 51.66 195 ALA A C 1
ATOM 1497 O O . ALA A 1 195 ? -17.023 -5.711 36.984 1.00 51.66 195 ALA A O 1
ATOM 1498 N N . GLY A 1 196 ? -18.405 -4.168 37.923 1.00 48.59 196 GLY A N 1
ATOM 1499 C CA . GLY A 1 196 ? -18.923 -3.483 36.729 1.00 48.59 196 GLY A CA 1
ATOM 1500 C C . GLY A 1 196 ? -17.939 -2.529 36.077 1.00 48.59 196 GLY A C 1
ATOM 1501 O O . GLY A 1 196 ? -16.924 -2.176 36.703 1.00 48.59 196 GLY A O 1
#

Secondary structure (DSSP, 8-state):
-HHHHHHHHHHH-HHHHHHHHHHHHTT---STTPPPHHHHHHHHHHHHH--B-HHHHHHHHTT-TTGGGS-SB--EEEEEEEEEEEEEEESSPPTTS-EEEETTEEEEEEEEEEEEEEEE--STTTT----HHHHHHHHHHHHHHHHHHHHHHHHHHHHHHHHSHHHHHHHHHHT--PPTT-TTHHHHHHHHHHT-

Organism: Seriola quinqueradiata (NCBI:txid8161)

InterPro domains:
  IPR003841 Sodium-dependent phosphate transport protein [PTHR10010] (1-196)

Sequence (196 aa):
SVLVLLPLEVATGVLYKLTLLIIESFNIESGEDAPDLLNVITDPLTNSIVQLDKSVITGIATGDPEARNKSLIKVWCKKETNTTFWNVTVGNCTAGAVCWEEGNLTWTEMNMTWTDYQEKCKHLFASANLPDLAVGLILLALSLLVLCTCLILIVKLLNSMLQGQVAVVIKKVLNTDFPFPFTWVTGYIAIMVGAG

Radius of gyration: 33.17 Å; chains: 1; bounding box: 64×37×108 Å

Foldseek 3Di:
DVVVVVVVCVVPVVVVVVVVVVCVVLVQDDDPPTDPPVCSVVVVVCLQAFDFDPVLVVCVVVPPPVSVVDARTQLADDKDWDKDKDKDWDPDDDPPFDWDDDPPTIITIDIDIDIDGDDTGNYPCSPPPDGNVVSVVVVVVVVVVVVVVVVVVVVCVVVCVVVDPLVVVLVVLVPDQDDPDCNVVSVVVNVVSVVD